Protein AF-A0A0J8RYF6-F1 (afdb_monomer_lite)

Organism: NCBI:txid396776

Sequence (302 aa):
MIDFMDYIQLTFSDATHWNRDNSYTALTDTANALLDFSIPERLRVHLSSLSTPQFATTYTLGTVGLIDGSISYLFSTLPLESTPSRSTLIPLRRLVPGYRQIHPPLAPESPNESRHAEPNERSEKALQSWRKETMLHATLHLPPPTTLNGLFLRRISPTTQLSLAVCSTQATPLSKSTPQASILTQLSHDTGKYSAEFLFSTDNALLGFKGLWNFGPDPRHAATAQRPRTASQSVSLLSAGGEMYYSPLLPSSIGVYTFLVIYASSAITHFHISIHAYPHIDTVNWLLVDDVFSPRVAEFGI

pLDDT: mean 77.08, std 15.12, range [33.16, 96.25]

Structure (mmCIF, N/CA/C/O backbone):
data_AF-A0A0J8RYF6-F1
#
_entry.id   AF-A0A0J8RYF6-F1
#
loop_
_atom_site.group_PDB
_atom_site.id
_atom_site.type_symbol
_atom_site.label_atom_id
_atom_site.label_alt_id
_atom_site.label_comp_id
_atom_site.label_asym_id
_atom_site.label_entity_id
_atom_site.label_seq_id
_atom_site.pdbx_PDB_ins_code
_atom_site.Cartn_x
_atom_site.Cartn_y
_atom_site.Cartn_z
_atom_site.occupancy
_atom_site.B_iso_or_equiv
_atom_site.auth_seq_id
_atom_site.auth_comp_id
_atom_site.auth_asym_id
_atom_site.auth_atom_id
_atom_site.pdbx_PDB_model_num
ATOM 1 N N . MET A 1 1 ? -0.431 -13.479 6.548 1.00 78.62 1 MET A N 1
ATOM 2 C CA . MET A 1 1 ? -1.684 -13.460 5.760 1.00 78.62 1 MET A CA 1
ATOM 3 C C . MET A 1 1 ? -2.258 -12.067 5.894 1.00 78.62 1 MET A C 1
ATOM 5 O O . MET A 1 1 ? -2.275 -11.580 7.018 1.00 78.62 1 MET A O 1
ATOM 9 N N . ILE A 1 2 ? -2.621 -11.418 4.790 1.00 84.69 2 ILE A N 1
ATOM 10 C CA . ILE A 1 2 ? -3.192 -10.063 4.830 1.00 84.69 2 ILE A CA 1
ATOM 11 C C . ILE A 1 2 ? -4.623 -10.106 5.369 1.00 84.69 2 ILE A C 1
ATOM 13 O O . ILE A 1 2 ? -5.313 -11.118 5.206 1.00 84.69 2 ILE A O 1
ATOM 17 N N . ASP A 1 3 ? -5.060 -9.016 5.993 1.00 84.19 3 ASP A N 1
ATOM 18 C CA . ASP A 1 3 ? -6.439 -8.888 6.451 1.00 84.19 3 ASP A CA 1
ATOM 19 C C . ASP A 1 3 ? -7.383 -8.563 5.278 1.00 84.19 3 ASP A C 1
ATOM 21 O O . ASP A 1 3 ? -6.966 -8.139 4.195 1.00 84.19 3 ASP A O 1
ATOM 25 N N . PHE A 1 4 ? -8.685 -8.752 5.490 1.00 82.75 4 PHE A N 1
ATOM 26 C CA . PHE A 1 4 ? -9.723 -8.436 4.516 1.00 82.75 4 PHE A CA 1
ATOM 27 C C . PHE A 1 4 ? -9.640 -6.980 4.059 1.00 82.75 4 PHE A C 1
ATOM 29 O O . PHE A 1 4 ? -9.779 -6.694 2.872 1.00 82.75 4 PHE A O 1
ATOM 36 N N . MET A 1 5 ? -9.392 -6.051 4.978 1.00 83.12 5 MET A N 1
ATOM 37 C CA . MET A 1 5 ? -9.375 -4.642 4.616 1.00 83.12 5 MET A CA 1
ATOM 38 C C . MET A 1 5 ? -8.148 -4.252 3.791 1.00 83.12 5 MET A C 1
ATOM 40 O O . MET A 1 5 ? -8.270 -3.474 2.844 1.00 83.12 5 MET A O 1
ATOM 44 N N . ASP A 1 6 ? -6.992 -4.840 4.094 1.00 85.62 6 ASP A N 1
ATOM 45 C CA . ASP A 1 6 ? -5.794 -4.686 3.272 1.00 85.62 6 ASP A CA 1
ATOM 46 C C . ASP A 1 6 ? -6.057 -5.250 1.875 1.00 85.62 6 ASP A C 1
ATOM 48 O O . ASP A 1 6 ? -5.807 -4.580 0.878 1.00 85.62 6 ASP A O 1
ATOM 52 N N . TYR A 1 7 ? -6.681 -6.428 1.780 1.00 87.69 7 TYR A N 1
ATOM 53 C CA . TYR A 1 7 ? -7.096 -7.011 0.504 1.00 87.69 7 TYR A CA 1
ATOM 54 C C . TYR A 1 7 ? -7.990 -6.071 -0.326 1.00 87.69 7 TYR A C 1
ATOM 56 O O . TYR A 1 7 ? -7.786 -5.939 -1.539 1.00 87.69 7 TYR A O 1
ATOM 64 N N . ILE A 1 8 ? -8.947 -5.381 0.302 1.00 86.62 8 ILE A N 1
ATOM 65 C CA . ILE A 1 8 ? -9.790 -4.397 -0.389 1.00 86.62 8 ILE A CA 1
ATOM 66 C C . ILE A 1 8 ? -8.961 -3.204 -0.886 1.00 86.62 8 ILE A C 1
ATOM 68 O O . ILE A 1 8 ? -9.156 -2.777 -2.022 1.00 86.62 8 ILE A O 1
ATOM 72 N N . GLN A 1 9 ? -8.014 -2.686 -0.098 1.00 87.88 9 GLN A N 1
ATOM 73 C CA . GLN A 1 9 ? -7.132 -1.589 -0.529 1.00 87.88 9 GLN A CA 1
ATOM 74 C C . GLN A 1 9 ? -6.230 -1.988 -1.704 1.00 87.88 9 GLN A C 1
ATOM 76 O O . GLN A 1 9 ? -6.045 -1.204 -2.643 1.00 87.88 9 GLN A O 1
ATOM 81 N N . LEU A 1 10 ? -5.696 -3.215 -1.681 1.00 87.44 10 LEU A N 1
ATOM 82 C CA . LEU A 1 10 ? -4.916 -3.754 -2.796 1.00 87.44 10 LEU A CA 1
ATOM 83 C C . LEU A 1 10 ? -5.793 -3.855 -4.041 1.00 87.44 10 LEU A C 1
ATOM 85 O O . LEU A 1 10 ? -5.394 -3.399 -5.106 1.00 87.44 10 LEU A O 1
ATOM 89 N N . THR A 1 11 ? -7.016 -4.364 -3.894 1.00 86.56 11 THR A N 1
ATOM 90 C CA . THR A 1 11 ? -7.909 -4.514 -5.042 1.00 86.56 11 THR A CA 1
ATOM 91 C C . THR A 1 11 ? -8.412 -3.171 -5.573 1.00 86.56 11 THR A C 1
ATOM 93 O O . THR A 1 11 ? -8.587 -3.019 -6.776 1.00 86.56 11 THR A O 1
ATOM 96 N N . PHE A 1 12 ? -8.588 -2.164 -4.715 1.00 88.56 12 PHE A N 1
ATOM 97 C CA . PHE A 1 12 ? -8.876 -0.795 -5.143 1.00 88.56 12 PHE A CA 1
ATOM 98 C C . PHE A 1 12 ? -7.706 -0.189 -5.932 1.00 88.56 12 PHE A C 1
ATOM 100 O O . PHE A 1 12 ? -7.911 0.421 -6.981 1.00 88.56 12 PHE A O 1
ATOM 107 N N . SER A 1 13 ? -6.470 -0.389 -5.466 1.00 85.94 13 SER A N 1
ATOM 108 C CA . SER A 1 13 ? -5.265 0.013 -6.208 1.00 85.94 13 SER A CA 1
ATOM 109 C C . SER A 1 13 ? -5.181 -0.681 -7.573 1.00 85.94 13 SER A C 1
ATOM 111 O O . SER A 1 13 ? -4.920 -0.027 -8.581 1.00 85.94 13 SER A O 1
ATOM 113 N N . ASP A 1 14 ? -5.487 -1.978 -7.631 1.00 85.25 14 ASP A N 1
ATOM 114 C CA . ASP A 1 14 ? -5.508 -2.738 -8.884 1.00 85.25 14 ASP A CA 1
ATOM 115 C C . ASP A 1 14 ? -6.620 -2.243 -9.829 1.00 85.25 14 ASP A C 1
ATOM 117 O O . ASP A 1 14 ? -6.389 -2.066 -11.025 1.00 85.25 14 ASP A O 1
ATOM 121 N N . ALA A 1 15 ? -7.816 -1.962 -9.296 1.00 84.75 15 ALA A N 1
ATOM 122 C CA . ALA A 1 15 ? -8.965 -1.463 -10.056 1.00 84.75 15 ALA A CA 1
ATOM 123 C C . ALA A 1 15 ? -8.769 -0.030 -10.577 1.00 84.75 15 ALA A C 1
ATOM 125 O O . ALA A 1 15 ? -9.316 0.328 -11.614 1.00 84.75 15 ALA A O 1
ATOM 126 N N . THR A 1 16 ? -7.979 0.788 -9.877 1.00 82.44 16 THR A N 1
ATOM 127 C CA . THR A 1 16 ? -7.576 2.130 -10.336 1.00 82.44 16 THR A CA 1
ATOM 128 C C . THR A 1 16 ? -6.399 2.097 -11.315 1.00 82.44 16 THR A C 1
ATOM 130 O O . THR A 1 16 ? -5.965 3.155 -11.776 1.00 82.44 16 THR A O 1
ATOM 133 N N . HIS A 1 17 ? -5.869 0.911 -11.640 1.00 82.69 17 HIS A N 1
ATOM 134 C CA . HIS A 1 17 ? -4.649 0.737 -12.431 1.00 82.69 17 HIS A CA 1
ATOM 135 C C . HIS A 1 17 ? -3.456 1.524 -11.864 1.00 82.69 17 HIS A C 1
ATOM 137 O O . HIS A 1 17 ? -2.625 2.048 -12.608 1.00 82.69 17 HIS A O 1
ATOM 143 N N . TRP A 1 18 ? -3.367 1.628 -10.534 1.00 85.31 18 TRP A N 1
ATOM 144 C CA . TRP A 1 18 ? -2.213 2.235 -9.886 1.00 85.31 18 TRP A CA 1
ATOM 145 C C . TRP A 1 18 ? -1.015 1.286 -9.957 1.00 85.31 18 TRP A C 1
ATOM 147 O O . TRP A 1 18 ? -1.094 0.121 -9.560 1.00 85.31 18 TRP A O 1
ATOM 157 N N . ASN A 1 19 ? 0.116 1.783 -10.450 1.00 84.12 19 ASN A N 1
ATOM 158 C CA . ASN A 1 19 ? 1.324 0.986 -10.609 1.00 84.12 19 ASN A CA 1
ATOM 159 C C . ASN A 1 19 ? 2.056 0.836 -9.266 1.00 84.12 19 ASN A C 1
ATOM 161 O O . ASN A 1 19 ? 3.019 1.530 -8.951 1.00 84.12 19 ASN A O 1
ATOM 165 N N . ARG A 1 20 ? 1.567 -0.106 -8.458 1.00 82.75 20 ARG A N 1
ATOM 166 C CA . ARG A 1 20 ? 2.072 -0.366 -7.105 1.00 82.75 20 ARG A CA 1
ATOM 167 C C . ARG A 1 20 ? 3.514 -0.879 -7.076 1.00 82.75 20 ARG A C 1
ATOM 169 O O . ARG A 1 20 ? 4.192 -0.681 -6.077 1.00 82.75 20 ARG A O 1
ATOM 176 N N . ASP A 1 21 ? 3.960 -1.526 -8.153 1.00 83.06 21 ASP A N 1
ATOM 177 C CA . ASP A 1 21 ? 5.321 -2.068 -8.271 1.00 83.06 21 ASP A CA 1
ATOM 178 C C . ASP A 1 21 ? 6.366 -0.964 -8.474 1.00 83.06 21 ASP A C 1
ATOM 180 O O . ASP A 1 21 ? 7.540 -1.160 -8.176 1.00 83.06 21 ASP A O 1
ATOM 184 N N . ASN A 1 2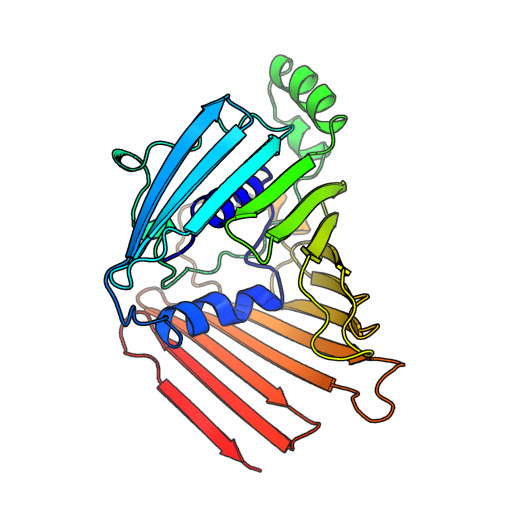2 ? 5.942 0.220 -8.928 1.00 86.81 22 ASN A N 1
ATOM 185 C CA . ASN A 1 22 ? 6.816 1.367 -9.138 1.00 86.81 22 ASN A CA 1
ATOM 186 C C . ASN A 1 22 ? 6.823 2.342 -7.952 1.00 86.81 22 ASN A C 1
ATOM 188 O O . ASN A 1 22 ? 6.681 3.558 -8.100 1.00 86.81 22 ASN A O 1
ATOM 192 N N . SER A 1 23 ? 6.980 1.799 -6.753 1.00 87.25 23 SER A N 1
ATOM 193 C CA . SER A 1 23 ? 7.191 2.565 -5.528 1.00 87.25 23 SER A CA 1
ATOM 194 C C . SER A 1 23 ? 8.510 2.140 -4.907 1.00 87.25 23 SER A C 1
ATOM 196 O O . SER A 1 23 ? 8.844 0.958 -4.908 1.00 87.25 23 SER A O 1
ATOM 198 N N . TYR A 1 24 ? 9.239 3.094 -4.325 1.00 86.25 24 TYR A N 1
ATOM 199 C CA . TYR A 1 24 ? 10.447 2.788 -3.558 1.00 86.25 24 TYR A CA 1
ATOM 200 C C . TYR A 1 24 ? 10.159 1.763 -2.448 1.00 86.25 24 TYR A C 1
ATOM 202 O O . TYR A 1 24 ? 10.950 0.856 -2.212 1.00 86.25 24 TYR A O 1
ATOM 210 N N . THR A 1 25 ? 8.991 1.875 -1.808 1.00 84.75 25 THR A N 1
ATOM 211 C CA . THR A 1 25 ? 8.583 0.994 -0.705 1.00 84.75 25 THR A CA 1
ATOM 212 C C . THR A 1 25 ? 8.328 -0.439 -1.179 1.00 84.75 25 THR A C 1
ATOM 214 O O . THR A 1 25 ? 8.619 -1.378 -0.450 1.00 84.75 25 THR A O 1
ATOM 217 N N . ALA A 1 26 ? 7.845 -0.613 -2.412 1.00 84.56 26 ALA A N 1
ATOM 218 C CA . ALA A 1 26 ? 7.457 -1.920 -2.936 1.00 84.56 26 ALA A CA 1
ATOM 219 C C . ALA A 1 26 ? 8.646 -2.797 -3.371 1.00 84.56 26 ALA A C 1
ATOM 221 O O . ALA A 1 26 ? 8.488 -3.998 -3.580 1.00 84.56 26 ALA A O 1
ATOM 222 N N . LEU A 1 27 ? 9.849 -2.230 -3.506 1.00 81.62 27 LEU A N 1
ATOM 223 C CA . LEU A 1 27 ? 11.009 -2.958 -4.034 1.00 81.62 27 LEU A CA 1
ATOM 224 C C . LEU A 1 27 ? 11.490 -4.079 -3.102 1.00 81.62 27 LEU A C 1
ATOM 226 O O . LEU A 1 27 ? 12.054 -5.076 -3.557 1.00 81.62 27 LEU A O 1
ATOM 230 N N . THR A 1 28 ? 11.247 -3.939 -1.800 1.00 82.44 28 THR A N 1
ATOM 231 C CA . THR A 1 28 ? 11.548 -4.966 -0.797 1.00 82.44 28 THR A CA 1
ATOM 232 C C . THR A 1 28 ? 10.349 -5.835 -0.447 1.00 82.44 28 THR A C 1
ATOM 234 O O . THR A 1 28 ? 10.519 -6.788 0.309 1.00 82.44 28 THR A O 1
ATOM 237 N N . ASP A 1 29 ? 9.164 -5.600 -1.020 1.00 84.38 29 ASP A N 1
ATOM 238 C CA . ASP A 1 29 ? 7.954 -6.361 -0.679 1.00 84.38 29 ASP A CA 1
ATOM 239 C C . ASP A 1 29 ? 8.148 -7.864 -0.906 1.00 84.38 29 ASP A C 1
ATOM 241 O O . ASP A 1 29 ? 7.787 -8.667 -0.050 1.00 84.38 29 ASP A O 1
ATOM 245 N N . THR A 1 30 ? 8.765 -8.262 -2.024 1.00 84.50 30 THR A N 1
ATOM 246 C CA . THR A 1 30 ? 9.040 -9.679 -2.323 1.00 84.50 30 THR A CA 1
ATOM 247 C C . THR A 1 30 ? 10.033 -10.288 -1.332 1.00 84.50 30 THR A C 1
ATOM 249 O O . THR A 1 30 ? 9.859 -11.426 -0.903 1.00 84.50 30 THR A O 1
ATOM 252 N N . ALA A 1 31 ? 11.067 -9.537 -0.950 1.00 84.06 31 ALA A N 1
ATOM 253 C CA . ALA A 1 31 ? 12.051 -9.981 0.030 1.00 84.06 31 ALA A CA 1
ATOM 254 C C . ALA A 1 31 ? 11.407 -10.190 1.404 1.00 84.06 31 ALA A C 1
ATOM 256 O O . ALA A 1 31 ? 11.526 -11.265 1.988 1.00 84.06 31 ALA A O 1
ATOM 257 N N . ASN A 1 32 ? 10.665 -9.184 1.868 1.00 86.19 32 ASN A N 1
ATOM 258 C CA . ASN A 1 32 ? 9.966 -9.198 3.146 1.00 86.19 32 ASN A CA 1
ATOM 259 C C . ASN A 1 32 ? 8.894 -10.292 3.172 1.00 86.19 32 ASN A C 1
ATOM 261 O O . ASN A 1 32 ? 8.794 -11.026 4.144 1.00 86.19 32 ASN A O 1
ATOM 265 N N . ALA A 1 33 ? 8.151 -10.493 2.081 1.00 85.75 33 ALA A N 1
ATOM 266 C CA . ALA A 1 33 ? 7.151 -11.555 1.994 1.00 85.75 33 ALA A CA 1
ATOM 267 C C . ALA A 1 33 ? 7.746 -12.972 2.096 1.00 85.75 33 ALA A C 1
ATOM 269 O O . ALA A 1 33 ? 7.072 -13.878 2.585 1.00 85.75 33 ALA A O 1
ATOM 270 N N . LEU A 1 34 ? 8.981 -13.179 1.620 1.00 86.38 34 LEU A N 1
ATOM 271 C CA . LEU A 1 34 ? 9.651 -14.484 1.644 1.00 86.38 34 LEU A CA 1
ATOM 272 C C . LEU A 1 34 ? 10.455 -14.729 2.926 1.00 86.38 34 LEU A C 1
ATOM 274 O O . LEU A 1 34 ? 10.542 -15.873 3.372 1.00 86.38 34 LEU A O 1
ATOM 278 N N . LEU A 1 35 ? 11.066 -13.684 3.484 1.00 86.81 35 LEU A N 1
ATOM 279 C CA . LEU A 1 35 ? 11.978 -13.782 4.626 1.00 86.81 35 LEU A CA 1
ATOM 280 C C . LEU A 1 35 ? 11.316 -13.422 5.956 1.00 86.81 35 LEU A C 1
ATOM 282 O O . LEU A 1 35 ? 11.586 -14.075 6.959 1.00 86.81 35 LEU A O 1
ATOM 286 N N . ASP A 1 36 ? 10.450 -12.411 5.959 1.00 85.62 36 ASP A N 1
ATOM 287 C CA . ASP A 1 36 ? 9.827 -11.842 7.154 1.00 85.62 36 ASP A CA 1
ATOM 288 C C . ASP A 1 36 ? 8.322 -12.142 7.183 1.00 85.62 36 ASP A C 1
ATOM 290 O O . ASP A 1 36 ? 7.452 -11.268 7.133 1.00 85.62 36 ASP A O 1
ATOM 294 N N . PHE A 1 37 ? 7.993 -13.435 7.214 1.00 84.25 37 PHE A N 1
ATOM 295 C CA . PHE A 1 37 ? 6.614 -13.870 7.389 1.00 84.25 37 PHE A CA 1
ATOM 296 C C . PHE A 1 37 ? 6.311 -14.082 8.873 1.00 84.25 37 PHE A C 1
ATOM 298 O O . PHE A 1 37 ? 6.969 -14.851 9.573 1.00 84.25 37 PHE A O 1
ATOM 305 N N . SER A 1 38 ? 5.249 -13.441 9.361 1.00 80.69 38 SER A N 1
ATOM 306 C CA . SER A 1 38 ? 4.805 -13.642 10.739 1.00 80.69 38 SER A CA 1
ATOM 307 C C . SER A 1 38 ? 4.303 -15.073 10.934 1.00 80.69 38 SER A C 1
ATOM 309 O O . SER A 1 38 ? 3.278 -15.470 10.368 1.00 80.69 38 SER A O 1
ATOM 311 N N . ILE A 1 39 ? 5.001 -15.843 11.767 1.00 85.25 39 ILE A N 1
ATOM 312 C CA . ILE A 1 39 ? 4.577 -17.189 12.152 1.00 85.25 39 ILE A CA 1
ATOM 313 C C . ILE A 1 39 ? 3.478 -17.049 13.213 1.00 85.25 39 ILE A C 1
ATOM 315 O O . ILE A 1 39 ? 3.709 -16.445 14.262 1.00 85.25 39 ILE A O 1
ATOM 319 N N . PRO A 1 40 ? 2.260 -17.564 12.976 1.00 82.69 40 PRO A N 1
ATOM 320 C CA . PRO A 1 40 ? 1.206 -17.493 13.974 1.00 82.69 40 PRO A CA 1
ATOM 321 C C . PRO A 1 40 ? 1.568 -18.374 15.176 1.00 82.69 40 PRO A C 1
ATOM 323 O O . PRO A 1 40 ? 1.570 -19.596 15.081 1.00 82.69 40 PRO A O 1
ATOM 326 N N . GLU A 1 41 ? 1.822 -17.759 16.330 1.00 83.69 41 GLU A N 1
ATOM 327 C CA . GLU A 1 41 ? 2.098 -18.487 17.582 1.00 83.69 41 GLU A CA 1
ATOM 328 C C . GLU A 1 41 ? 0.867 -19.218 18.140 1.00 83.69 41 GLU A C 1
ATOM 330 O O . GLU A 1 41 ? 0.976 -20.121 18.968 1.00 83.69 41 GLU A O 1
ATOM 335 N N . ARG A 1 42 ? -0.332 -18.782 17.737 1.00 85.88 42 ARG A N 1
ATOM 336 C CA . ARG A 1 42 ? -1.614 -19.245 18.277 1.00 85.88 42 ARG A CA 1
ATOM 337 C C . ARG A 1 42 ? -2.649 -19.376 17.175 1.00 85.88 42 ARG A C 1
ATOM 339 O O . ARG A 1 42 ? -2.611 -18.645 16.183 1.00 85.88 42 ARG A O 1
ATOM 346 N N . LEU A 1 43 ? -3.622 -20.255 17.406 1.00 85.31 43 LEU A N 1
ATOM 347 C CA . LEU A 1 43 ? -4.805 -20.348 16.564 1.00 85.31 43 LEU A CA 1
ATOM 348 C C . LEU A 1 43 ? -5.624 -19.057 16.700 1.00 85.31 43 LEU A C 1
ATOM 350 O O . LEU A 1 43 ? -6.047 -18.681 17.796 1.00 85.31 43 LEU A O 1
ATOM 354 N N . ARG A 1 44 ? -5.832 -18.391 15.566 1.00 85.56 44 ARG A N 1
ATOM 355 C CA . ARG A 1 44 ? -6.697 -17.221 15.417 1.00 85.56 44 ARG A CA 1
ATOM 356 C C . ARG A 1 44 ? -7.688 -17.496 14.299 1.00 85.56 44 ARG A C 1
ATOM 358 O O . ARG A 1 44 ? -7.295 -17.929 13.219 1.00 85.56 44 ARG A O 1
ATOM 365 N N . VAL A 1 45 ? -8.964 -17.252 14.566 1.00 86.06 45 VAL A N 1
ATOM 366 C CA . VAL A 1 45 ? -10.044 -17.383 13.588 1.00 86.06 45 VAL A CA 1
ATOM 367 C C . VAL A 1 45 ? -10.616 -15.996 13.338 1.00 86.06 45 VAL A C 1
ATOM 369 O O . VAL A 1 45 ? -11.124 -15.365 14.260 1.00 86.06 45 VAL A O 1
ATOM 372 N N . HIS A 1 46 ? -10.526 -15.527 12.096 1.00 86.31 46 HIS A N 1
ATOM 373 C CA . HIS A 1 46 ? -11.117 -14.265 11.662 1.00 86.31 46 HIS A CA 1
ATOM 374 C C . HIS A 1 46 ? -12.470 -14.542 11.004 1.00 86.31 46 HIS A C 1
ATOM 376 O O . HIS A 1 46 ? -12.547 -15.239 9.992 1.00 86.31 46 HIS A O 1
ATOM 382 N N . LEU A 1 47 ? -13.537 -14.005 11.584 1.00 86.50 47 LEU A N 1
ATOM 383 C CA . LEU A 1 47 ? -14.893 -14.061 11.061 1.00 86.50 47 LEU A CA 1
ATOM 384 C C . LEU A 1 47 ? -15.291 -12.660 10.600 1.00 86.50 47 LEU A C 1
ATOM 386 O O . LEU A 1 47 ? -15.649 -11.818 11.418 1.00 86.50 47 LEU A O 1
ATOM 390 N N . SER A 1 48 ? -15.232 -12.406 9.298 1.00 84.75 48 SER A N 1
ATOM 391 C CA . SER A 1 48 ? -15.688 -11.151 8.703 1.00 84.75 48 SER A CA 1
ATOM 392 C C . SER A 1 48 ? -17.017 -11.342 7.974 1.00 84.75 48 SER A C 1
ATOM 394 O O . SER A 1 48 ? -17.259 -12.354 7.316 1.00 84.75 48 SER A O 1
ATOM 396 N N . SER A 1 49 ? -17.905 -10.364 8.116 1.00 83.75 49 SER A N 1
ATOM 397 C CA . SER A 1 49 ? -19.205 -10.323 7.454 1.00 83.75 49 SER A CA 1
ATOM 398 C C . SER A 1 49 ? -19.495 -8.912 6.970 1.00 83.75 49 SER A C 1
ATOM 400 O O . SER A 1 49 ? -19.210 -7.932 7.655 1.00 83.75 49 SER A O 1
ATOM 402 N N . LEU A 1 50 ? -20.080 -8.804 5.785 1.00 81.06 50 LEU A N 1
ATOM 403 C CA . LEU A 1 50 ? -20.482 -7.539 5.195 1.00 81.06 50 LEU A CA 1
ATOM 404 C C . LEU A 1 50 ? -21.961 -7.312 5.528 1.00 81.06 50 LEU A C 1
ATOM 406 O O . LEU A 1 50 ? -22.849 -7.876 4.893 1.00 81.06 50 LEU A O 1
ATOM 410 N N . SER A 1 51 ? -22.214 -6.541 6.588 1.00 79.25 51 SER A N 1
ATOM 411 C CA . SER A 1 51 ? -23.564 -6.276 7.105 1.00 79.25 51 SER A CA 1
ATOM 412 C C . SER A 1 51 ? -24.382 -5.398 6.151 1.00 79.25 51 SER A C 1
ATOM 414 O O . SER A 1 51 ? -25.594 -5.556 6.039 1.00 79.25 51 SER A O 1
ATOM 416 N N . THR A 1 52 ? -23.720 -4.486 5.433 1.00 82.62 52 THR A N 1
ATOM 417 C CA . THR A 1 52 ? -24.287 -3.730 4.303 1.00 82.62 52 THR A CA 1
ATOM 418 C C . THR A 1 52 ? -23.207 -3.545 3.230 1.00 82.62 52 THR A C 1
ATOM 420 O O . THR A 1 52 ? -22.032 -3.669 3.568 1.00 82.62 52 THR A O 1
ATOM 423 N N . PRO A 1 53 ? -23.536 -3.174 1.973 1.00 78.19 53 PRO A N 1
ATOM 424 C CA . PRO A 1 53 ? -22.546 -2.882 0.922 1.00 78.19 53 PRO A CA 1
ATOM 425 C C . PRO A 1 53 ? -21.388 -1.961 1.341 1.00 7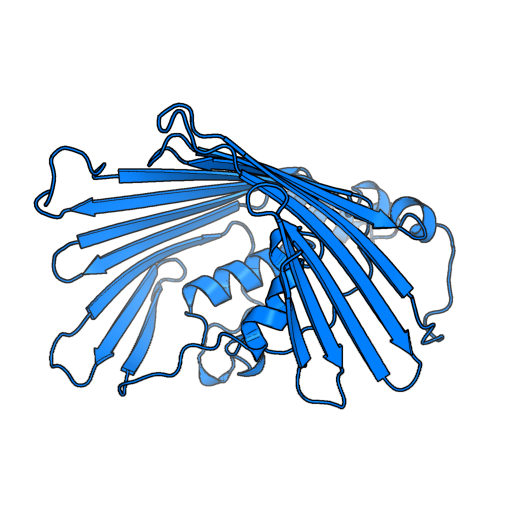8.19 53 PRO A C 1
ATOM 427 O O . PRO A 1 53 ? -20.309 -2.042 0.766 1.00 78.19 53 PRO A O 1
ATOM 430 N N . GLN A 1 54 ? -21.613 -1.102 2.341 1.00 84.06 54 GLN A N 1
ATOM 431 C CA . GLN A 1 54 ? -20.652 -0.117 2.841 1.00 84.06 54 GLN A CA 1
ATOM 432 C C . GLN A 1 54 ? -20.163 -0.403 4.270 1.00 84.06 54 GLN A C 1
ATOM 434 O O . GLN A 1 54 ? -19.275 0.287 4.756 1.00 84.06 54 GLN A O 1
ATOM 439 N N . PHE A 1 55 ? -20.723 -1.392 4.971 1.00 83.94 55 PHE A N 1
ATOM 440 C CA . PHE A 1 55 ? -20.335 -1.725 6.345 1.00 83.94 55 PHE A CA 1
ATOM 441 C C . PHE A 1 55 ? -19.954 -3.195 6.464 1.00 83.94 55 PHE A C 1
ATOM 443 O O . PHE A 1 55 ? -20.756 -4.088 6.182 1.00 83.94 55 PHE A O 1
ATOM 450 N N . ALA A 1 56 ? -18.752 -3.431 6.973 1.00 84.12 56 ALA A N 1
ATOM 451 C CA . ALA A 1 56 ? -18.240 -4.734 7.341 1.00 84.12 56 ALA A CA 1
ATOM 452 C C . ALA A 1 56 ? -18.033 -4.823 8.859 1.00 84.12 56 ALA A C 1
ATOM 454 O O . ALA A 1 56 ? -17.745 -3.842 9.537 1.00 84.12 56 ALA A O 1
ATOM 455 N N . THR A 1 57 ? -18.197 -6.019 9.398 1.00 86.62 57 THR A N 1
ATOM 456 C CA . THR A 1 57 ? -17.974 -6.356 10.804 1.00 86.62 57 THR A CA 1
ATOM 457 C C . THR A 1 57 ? -17.037 -7.548 10.850 1.00 86.62 57 THR A C 1
ATOM 459 O O . THR A 1 57 ? -17.321 -8.561 10.206 1.00 86.62 57 THR A O 1
ATOM 462 N N . THR A 1 58 ? -15.955 -7.449 11.610 1.00 87.62 58 THR A N 1
ATOM 463 C CA . THR A 1 58 ? -14.957 -8.507 11.765 1.00 87.62 58 THR A CA 1
ATOM 464 C C . THR A 1 58 ? -14.845 -8.894 13.232 1.00 87.62 58 THR A C 1
ATOM 466 O O . THR A 1 58 ? -14.771 -8.042 14.106 1.00 87.62 58 THR A O 1
ATOM 469 N N . TYR A 1 59 ? -14.816 -10.190 13.513 1.00 87.31 59 TYR A N 1
ATOM 470 C CA . TYR A 1 59 ? -14.582 -10.747 14.838 1.00 87.31 59 TYR A CA 1
ATOM 471 C C . TYR A 1 59 ? -13.366 -11.660 14.774 1.00 87.31 59 TYR A C 1
ATOM 473 O O . TYR A 1 59 ? -13.305 -12.567 13.948 1.00 87.31 59 TYR A O 1
ATOM 481 N N . THR A 1 60 ? -12.394 -11.425 15.643 1.00 85.62 60 THR A N 1
ATOM 482 C CA . THR A 1 60 ? -11.199 -12.250 15.773 1.00 85.62 60 THR A CA 1
ATOM 483 C C . THR A 1 60 ? -11.298 -13.057 17.060 1.00 85.62 60 THR A C 1
ATOM 485 O O . THR A 1 60 ? -11.302 -12.517 18.164 1.00 85.62 60 THR A O 1
ATOM 488 N N . LEU A 1 61 ? -11.386 -14.375 16.908 1.00 83.50 61 LEU A N 1
ATOM 489 C CA . LEU A 1 61 ? -11.434 -15.333 18.006 1.00 83.50 61 LEU A CA 1
ATOM 490 C C . LEU A 1 61 ? -10.042 -15.941 18.189 1.00 83.50 61 LEU A C 1
ATOM 492 O O . LEU A 1 61 ? -9.538 -16.640 17.307 1.00 83.50 61 LEU A O 1
ATOM 496 N N . GLY A 1 62 ? -9.416 -15.664 19.331 1.00 80.75 62 GLY A N 1
ATOM 497 C CA . GLY A 1 62 ? -8.148 -16.267 19.739 1.00 80.75 62 GLY A CA 1
ATOM 498 C C . GLY A 1 62 ? -8.328 -17.305 20.847 1.00 80.75 62 GLY A C 1
ATOM 499 O O . GLY A 1 62 ? -9.316 -17.304 21.577 1.00 80.75 62 GLY A O 1
ATOM 500 N N . THR A 1 63 ? -7.331 -18.170 21.032 1.00 74.88 63 THR A N 1
ATOM 501 C CA . THR A 1 63 ? -7.331 -19.197 22.094 1.00 74.88 63 THR A CA 1
ATOM 502 C C . THR A 1 63 ? -7.254 -18.641 23.522 1.00 74.88 63 THR A C 1
ATOM 504 O O . THR A 1 63 ? -7.493 -19.383 24.468 1.00 74.88 63 THR A O 1
ATOM 507 N N . VAL A 1 64 ? -6.940 -17.351 23.701 1.00 71.12 64 VAL A N 1
ATOM 508 C CA . VAL A 1 64 ? -6.710 -16.705 25.014 1.00 71.12 64 VAL A CA 1
ATOM 509 C C . VAL A 1 64 ? -7.971 -16.021 25.583 1.00 71.12 64 VAL A C 1
ATOM 511 O O . VAL A 1 64 ? -7.907 -15.284 26.556 1.00 71.12 64 VAL A O 1
ATOM 514 N N . GLY A 1 65 ? -9.159 -16.304 25.043 1.00 57.09 65 GLY A N 1
ATOM 515 C CA . GLY A 1 65 ? -10.428 -15.943 25.699 1.00 57.09 65 GLY A CA 1
ATOM 516 C C . GLY A 1 65 ? -10.812 -14.458 25.661 1.00 57.09 65 GLY A C 1
ATOM 517 O O . GLY A 1 65 ? -11.813 -14.080 26.262 1.00 57.09 65 GLY A O 1
ATOM 518 N N . LEU A 1 66 ? -10.071 -13.626 24.928 1.00 71.50 66 LEU A N 1
ATOM 519 C CA . LEU A 1 66 ? -10.502 -12.283 24.544 1.00 71.50 66 LEU A CA 1
ATOM 520 C C . LEU A 1 66 ? -11.048 -12.344 23.116 1.00 71.50 66 LEU A C 1
ATOM 522 O O . LEU A 1 66 ? -10.389 -12.856 22.208 1.00 71.50 66 LEU A O 1
ATOM 526 N N . ILE A 1 67 ? -12.290 -11.890 22.956 1.00 76.12 67 ILE A N 1
ATOM 527 C CA . ILE A 1 67 ? -12.927 -11.720 21.653 1.00 76.12 67 ILE A CA 1
ATOM 528 C C . ILE A 1 67 ? -12.634 -10.293 21.226 1.00 76.12 67 ILE A C 1
ATOM 530 O O . ILE A 1 67 ? -13.191 -9.356 21.799 1.00 76.12 67 ILE A O 1
ATOM 534 N N . ASP A 1 68 ? -11.788 -10.153 20.214 1.00 83.06 68 ASP A N 1
ATOM 535 C CA . ASP A 1 68 ? -11.552 -8.867 19.578 1.00 83.06 68 ASP A CA 1
ATOM 536 C C . ASP A 1 68 ? -12.553 -8.697 18.438 1.00 83.06 68 ASP A C 1
ATOM 538 O O . ASP A 1 68 ? -12.836 -9.623 17.676 1.00 83.06 68 ASP A O 1
ATOM 542 N N . GLY A 1 69 ? -13.131 -7.513 18.332 1.00 86.88 69 GLY A N 1
ATOM 543 C CA . GLY A 1 69 ? -14.086 -7.151 17.300 1.00 86.88 69 GLY A CA 1
ATOM 544 C C . GLY A 1 69 ? -13.662 -5.866 16.613 1.00 86.88 69 GLY A C 1
ATOM 545 O O . GLY A 1 69 ? -13.045 -4.984 17.202 1.00 86.88 69 GLY A O 1
ATOM 546 N N . SER A 1 70 ? -14.018 -5.719 15.352 1.00 88.12 70 SER A N 1
ATOM 547 C CA . SER A 1 70 ? -13.891 -4.457 14.658 1.00 88.12 70 SER A CA 1
ATOM 548 C C . SER A 1 70 ? -15.087 -4.211 13.754 1.00 88.12 70 SER A C 1
ATOM 550 O O . SER A 1 70 ? -15.700 -5.125 13.199 1.00 88.12 70 SER A O 1
ATOM 552 N N . ILE A 1 71 ? -15.467 -2.944 13.662 1.00 90.88 71 ILE A N 1
ATOM 553 C CA . ILE A 1 71 ? -16.529 -2.478 12.781 1.00 90.88 71 ILE A CA 1
ATOM 554 C C . ILE A 1 71 ? -15.868 -1.567 11.766 1.00 90.88 71 ILE A C 1
ATOM 556 O O . ILE A 1 71 ? -15.265 -0.558 12.130 1.00 90.88 71 ILE A O 1
ATOM 560 N N . SER A 1 72 ? -15.990 -1.925 10.497 1.00 90.56 72 SER A N 1
ATOM 561 C CA . SER A 1 72 ? -15.369 -1.225 9.389 1.00 90.56 72 SER A CA 1
ATOM 562 C C . SER A 1 72 ? -16.423 -0.604 8.482 1.00 90.56 72 SER A C 1
ATOM 564 O O . SER A 1 72 ? -17.364 -1.257 8.039 1.00 90.56 72 SER A O 1
ATOM 566 N N . TYR A 1 73 ? -16.245 0.665 8.160 1.00 92.44 73 TYR A N 1
ATOM 567 C CA . TYR A 1 73 ? -16.968 1.376 7.124 1.00 92.44 73 TYR A CA 1
ATOM 568 C C . TYR A 1 73 ? -16.084 1.497 5.887 1.00 92.44 73 TYR A C 1
ATOM 570 O O . TYR A 1 73 ? -14.910 1.854 5.986 1.00 92.44 73 TYR A O 1
ATOM 578 N N . LEU A 1 74 ? -16.655 1.214 4.725 1.00 90.12 74 LEU A N 1
ATOM 579 C CA . LEU A 1 74 ? -16.008 1.292 3.431 1.00 90.12 74 LEU A CA 1
ATOM 580 C C . LEU A 1 74 ? -16.904 2.064 2.467 1.00 90.12 74 LEU A C 1
ATOM 582 O O . LEU A 1 74 ? -18.041 1.692 2.190 1.00 90.12 74 LEU A O 1
ATOM 586 N N . PHE A 1 75 ? -16.341 3.104 1.880 1.00 90.69 75 PHE A N 1
ATOM 587 C CA . PHE A 1 75 ? -16.935 3.845 0.790 1.00 90.69 75 PHE A CA 1
ATOM 588 C C . PHE A 1 75 ? -15.942 3.886 -0.367 1.00 90.69 75 PHE A C 1
ATOM 590 O O . PHE A 1 75 ? -14.807 4.319 -0.203 1.00 90.69 75 PHE A O 1
ATOM 597 N N . SER A 1 76 ? -16.369 3.452 -1.548 1.00 89.25 76 SER A N 1
ATOM 598 C CA . SER A 1 76 ? -15.588 3.538 -2.779 1.00 89.25 76 SER A CA 1
ATOM 599 C C . SER A 1 76 ? -16.444 4.169 -3.864 1.00 89.25 76 SER A C 1
ATOM 601 O O . SER A 1 76 ? -17.623 3.858 -4.012 1.00 89.25 76 SER A O 1
ATOM 603 N N . THR A 1 77 ? -15.834 5.062 -4.629 1.00 87.31 77 THR A N 1
ATOM 604 C CA . THR A 1 77 ? -16.443 5.642 -5.838 1.00 87.31 77 THR A CA 1
ATOM 605 C C . THR A 1 77 ? -16.420 4.679 -7.023 1.00 87.31 77 THR A C 1
ATOM 607 O O . THR A 1 77 ? -17.272 4.785 -7.903 1.00 87.31 77 THR A O 1
ATOM 610 N N . LEU A 1 78 ? -15.472 3.736 -7.034 1.00 83.75 78 LEU A N 1
ATOM 611 C CA . LEU A 1 78 ? -15.398 2.670 -8.025 1.00 83.75 78 LEU A CA 1
ATOM 612 C C . LEU A 1 78 ? -16.208 1.454 -7.559 1.00 83.75 78 LEU A C 1
ATOM 614 O O . LEU A 1 78 ? -16.027 1.025 -6.410 1.00 83.75 78 LEU A O 1
ATOM 618 N N . PRO A 1 79 ? -17.060 0.874 -8.426 1.00 77.06 79 PRO A N 1
ATOM 619 C CA . PRO A 1 79 ? -17.771 -0.356 -8.114 1.00 77.06 79 PRO A CA 1
ATOM 620 C C . PRO A 1 79 ? -16.768 -1.513 -8.030 1.00 77.06 79 PRO A C 1
ATOM 622 O O . PRO A 1 79 ? -16.181 -1.921 -9.028 1.00 77.06 79 PRO A O 1
ATOM 625 N N . LEU A 1 80 ? -16.578 -2.067 -6.832 1.00 73.25 80 LEU A N 1
ATOM 626 C CA . LEU A 1 80 ? -15.701 -3.223 -6.592 1.00 73.25 80 LEU A CA 1
ATOM 627 C C . LEU A 1 80 ? -16.386 -4.563 -6.945 1.00 73.25 80 LEU A C 1
ATOM 629 O O . LEU A 1 80 ? -16.029 -5.600 -6.398 1.00 73.25 80 LEU A O 1
ATOM 633 N N . GLU A 1 81 ? -17.371 -4.568 -7.850 1.00 66.12 81 GLU A N 1
ATOM 634 C CA . GLU A 1 81 ? -18.209 -5.741 -8.170 1.00 66.12 81 GLU A CA 1
ATOM 635 C C . GLU A 1 81 ? -17.417 -6.923 -8.746 1.00 66.12 81 GLU A C 1
ATOM 637 O O . GLU A 1 81 ? -17.766 -8.081 -8.522 1.00 66.12 81 GLU A O 1
ATOM 642 N N . SER A 1 82 ? -16.313 -6.645 -9.441 1.00 65.50 82 SER A N 1
ATOM 643 C CA . SER A 1 82 ? -15.392 -7.662 -9.965 1.00 65.50 82 SER A CA 1
ATOM 644 C C . SER A 1 82 ? -14.500 -8.292 -8.887 1.00 65.50 82 SER A C 1
ATOM 646 O O . SER A 1 82 ? -13.769 -9.246 -9.165 1.00 65.50 82 SER A O 1
ATOM 648 N N . THR A 1 83 ? -14.548 -7.780 -7.653 1.00 73.75 83 THR A N 1
ATOM 649 C CA . THR A 1 83 ? -13.733 -8.253 -6.534 1.00 73.75 83 THR A CA 1
ATOM 650 C C . THR A 1 83 ? -14.518 -9.261 -5.703 1.00 73.75 83 THR A C 1
ATOM 652 O O . THR A 1 83 ? -15.504 -8.890 -5.063 1.00 73.75 83 THR A O 1
ATOM 655 N N . PRO A 1 84 ? -14.101 -10.538 -5.646 1.00 77.25 84 PRO A N 1
ATOM 656 C CA . PRO A 1 84 ? -14.788 -11.517 -4.820 1.00 77.25 84 PRO A CA 1
ATOM 657 C C . PRO A 1 84 ? -14.641 -11.145 -3.340 1.00 77.25 84 PRO A C 1
ATOM 659 O O . PRO A 1 84 ? -13.561 -11.234 -2.775 1.00 77.25 84 PRO A O 1
ATOM 662 N N . SER A 1 85 ? -15.734 -10.753 -2.684 1.00 75.06 85 SER A N 1
ATOM 663 C CA . SER A 1 85 ? -15.733 -10.478 -1.234 1.00 75.06 85 SER A CA 1
ATOM 664 C C . SER A 1 85 ? -15.997 -11.732 -0.389 1.00 75.06 85 SER A C 1
ATOM 666 O O . SER A 1 85 ? -15.829 -11.714 0.827 1.00 75.06 85 SER A O 1
ATOM 668 N N . ARG A 1 86 ? -16.440 -12.832 -1.016 1.00 80.19 86 ARG A N 1
ATOM 669 C CA . ARG A 1 86 ? -16.731 -14.105 -0.340 1.00 80.19 86 ARG A CA 1
ATOM 670 C C . ARG A 1 86 ? -15.455 -14.915 -0.163 1.00 80.19 86 ARG A C 1
ATOM 672 O O . ARG A 1 86 ? -14.791 -15.210 -1.151 1.00 80.19 86 ARG A O 1
ATOM 679 N N . SER A 1 87 ? -15.182 -15.364 1.060 1.00 79.00 87 SER A N 1
ATOM 680 C CA . SER A 1 87 ? -13.970 -16.122 1.412 1.00 79.00 87 SER A CA 1
ATOM 681 C C . SER A 1 87 ? -13.704 -17.337 0.514 1.00 79.00 87 SER A C 1
ATOM 683 O O . SER A 1 87 ? -12.561 -17.579 0.148 1.00 79.00 87 SER A O 1
ATOM 685 N N . THR A 1 88 ? -14.743 -18.058 0.081 1.00 81.81 88 THR A N 1
ATOM 686 C CA . THR A 1 88 ? -14.618 -19.227 -0.812 1.00 81.81 88 THR A CA 1
ATOM 687 C C . THR A 1 88 ? -14.164 -18.885 -2.233 1.00 81.81 88 THR A C 1
ATOM 689 O O . THR A 1 88 ? -13.730 -19.772 -2.960 1.00 81.81 88 THR A O 1
ATOM 692 N N . LEU A 1 89 ? -14.311 -17.626 -2.654 1.00 86.12 89 LEU A N 1
ATOM 693 C CA . LEU A 1 89 ? -13.957 -17.147 -3.992 1.00 86.12 89 LEU A CA 1
ATOM 694 C C . LEU A 1 89 ? -12.636 -16.368 -4.005 1.00 86.12 89 LEU A C 1
ATOM 696 O O . LEU A 1 89 ? -12.113 -16.088 -5.083 1.00 86.12 89 LEU A O 1
ATOM 700 N N . ILE A 1 90 ? -12.094 -16.005 -2.837 1.00 85.56 90 ILE A N 1
ATOM 701 C CA . ILE A 1 90 ? -10.841 -15.251 -2.753 1.00 85.56 90 ILE A CA 1
ATOM 702 C C . ILE A 1 90 ? -9.671 -16.221 -2.964 1.00 85.56 90 ILE A C 1
ATOM 704 O O . ILE A 1 90 ? -9.479 -17.143 -2.168 1.00 85.56 90 ILE A O 1
ATOM 708 N N . PRO A 1 91 ? -8.852 -16.037 -4.014 1.00 85.44 91 PRO A N 1
ATOM 709 C CA . PRO A 1 91 ? -7.704 -16.899 -4.242 1.00 85.44 91 PRO A CA 1
ATOM 710 C C . PRO A 1 91 ? -6.660 -16.698 -3.138 1.00 85.44 91 PRO A C 1
ATOM 712 O O . PRO A 1 91 ? -6.197 -15.582 -2.904 1.00 85.44 91 PRO A O 1
ATOM 715 N N . LEU A 1 92 ? -6.213 -17.795 -2.521 1.00 85.62 92 LEU A N 1
ATOM 716 C CA . LE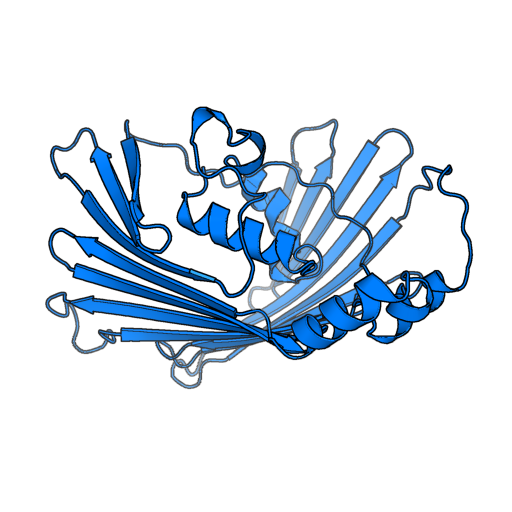U A 1 92 ? -5.218 -17.773 -1.437 1.00 85.62 92 LEU A CA 1
ATOM 717 C C . LEU A 1 92 ? -3.918 -17.054 -1.819 1.00 85.62 92 LEU A C 1
ATOM 719 O O . LEU A 1 92 ? -3.319 -16.389 -0.982 1.00 85.62 92 LEU A O 1
ATOM 723 N N . ARG A 1 93 ? -3.518 -17.117 -3.095 1.00 84.94 93 ARG A N 1
ATOM 724 C CA . ARG A 1 93 ? -2.339 -16.406 -3.622 1.00 84.94 93 ARG A CA 1
ATOM 725 C C . ARG A 1 93 ? -2.423 -14.883 -3.472 1.00 84.94 93 ARG A C 1
ATOM 727 O O . ARG A 1 93 ? -1.392 -14.233 -3.498 1.00 84.94 93 ARG A O 1
ATOM 734 N N . ARG A 1 94 ? -3.628 -14.314 -3.340 1.00 82.94 94 ARG A N 1
ATOM 735 C CA . ARG A 1 94 ? -3.811 -12.883 -3.048 1.00 82.94 94 ARG A CA 1
ATOM 736 C C . ARG A 1 94 ? -3.775 -12.579 -1.553 1.00 82.94 94 ARG A C 1
ATOM 738 O O . ARG A 1 94 ? -3.486 -11.447 -1.198 1.00 82.94 94 ARG A O 1
ATOM 745 N N . LEU A 1 95 ? -4.073 -13.560 -0.698 1.00 85.19 95 LEU A N 1
ATOM 746 C CA . LEU A 1 95 ? -4.101 -13.389 0.758 1.00 85.19 95 LEU A CA 1
ATOM 747 C C . LEU A 1 95 ? -2.753 -13.670 1.430 1.00 85.19 95 LEU A C 1
ATOM 749 O O . LEU A 1 95 ? -2.472 -13.186 2.528 1.00 85.19 95 LEU A O 1
ATOM 753 N N . VAL A 1 96 ? -1.928 -14.496 0.797 1.00 86.62 96 VAL A N 1
ATOM 754 C CA . VAL A 1 96 ? -0.596 -14.841 1.279 1.00 86.62 96 VAL A CA 1
ATOM 755 C C . VAL A 1 96 ? 0.412 -14.027 0.473 1.00 86.62 96 VAL A C 1
ATOM 757 O O . VAL A 1 96 ? 0.554 -14.287 -0.723 1.00 86.62 96 VAL A O 1
ATOM 760 N N . PRO A 1 97 ? 1.096 -13.047 1.097 1.00 81.94 97 PRO A N 1
ATOM 761 C CA . PRO A 1 97 ? 2.244 -12.403 0.480 1.00 81.94 97 PRO A CA 1
ATOM 762 C C . PRO A 1 97 ? 3.252 -13.478 0.085 1.00 81.94 97 PRO A C 1
ATOM 764 O O . PRO A 1 97 ? 3.529 -14.393 0.857 1.00 81.94 97 PRO A O 1
ATOM 767 N N . GLY A 1 98 ? 3.769 -13.390 -1.128 1.00 82.12 98 GLY A N 1
ATOM 768 C CA . GLY A 1 98 ? 4.762 -14.322 -1.633 1.00 82.12 98 GLY A CA 1
ATOM 769 C C . GLY A 1 98 ? 5.563 -13.667 -2.740 1.00 82.12 98 GLY A C 1
ATOM 770 O O . GLY A 1 98 ? 5.497 -12.450 -2.923 1.00 82.12 98 GLY A O 1
ATOM 771 N N . TYR A 1 99 ? 6.290 -14.481 -3.501 1.00 81.12 99 TYR A N 1
ATOM 772 C CA . TYR A 1 99 ? 7.033 -13.973 -4.643 1.00 81.12 99 TYR A CA 1
ATOM 773 C C . TYR A 1 99 ? 6.094 -13.292 -5.643 1.00 81.12 99 TYR A C 1
ATOM 775 O O . TYR A 1 99 ? 5.163 -13.913 -6.169 1.00 81.12 99 TYR A O 1
ATOM 783 N N . ARG A 1 100 ? 6.356 -12.010 -5.906 1.00 76.44 100 ARG A N 1
ATOM 784 C CA . ARG A 1 100 ? 5.673 -11.225 -6.927 1.00 76.44 100 ARG A CA 1
ATOM 785 C C . ARG A 1 100 ? 6.662 -10.880 -8.030 1.00 76.44 100 ARG A C 1
ATOM 787 O O . ARG A 1 100 ? 7.708 -10.289 -7.773 1.00 76.44 100 ARG A O 1
ATOM 794 N N . GLN A 1 101 ? 6.285 -11.205 -9.263 1.00 73.81 101 GLN A N 1
ATOM 795 C CA . GLN A 1 101 ? 7.015 -10.761 -10.440 1.00 73.81 101 GLN A CA 1
ATOM 796 C C . GLN A 1 101 ? 6.768 -9.266 -10.655 1.00 73.81 101 GLN A C 1
ATOM 798 O O . GLN A 1 101 ? 5.620 -8.830 -10.778 1.00 73.81 101 GLN A O 1
ATOM 803 N N . ILE A 1 102 ? 7.851 -8.495 -10.698 1.00 74.31 102 ILE A N 1
ATOM 804 C CA . ILE A 1 102 ? 7.789 -7.059 -10.954 1.00 74.31 102 ILE A CA 1
ATOM 805 C C . ILE A 1 102 ? 7.658 -6.828 -12.451 1.00 74.31 102 ILE A C 1
ATOM 807 O O . ILE A 1 102 ? 8.440 -7.334 -13.259 1.00 74.31 102 ILE A O 1
ATOM 811 N N . HIS A 1 103 ? 6.610 -6.096 -12.813 1.00 70.94 103 HIS A N 1
ATOM 812 C CA . HIS A 1 103 ? 6.305 -5.790 -14.199 1.00 70.94 103 HIS A CA 1
ATOM 813 C C . HIS A 1 103 ? 7.076 -4.543 -14.646 1.00 70.94 103 HIS A C 1
ATOM 815 O O . HIS A 1 103 ? 7.356 -3.664 -13.826 1.00 70.94 103 HIS A O 1
ATOM 821 N N . PRO A 1 104 ? 7.409 -4.431 -15.945 1.00 69.88 104 PRO A N 1
ATOM 822 C CA . PRO A 1 104 ? 7.983 -3.211 -16.489 1.00 69.88 104 PRO A CA 1
ATOM 823 C C . PRO A 1 104 ? 7.109 -1.993 -16.156 1.00 69.88 104 PRO A C 1
ATOM 825 O O . PRO A 1 104 ? 5.880 -2.109 -16.214 1.00 69.88 104 PRO A O 1
ATOM 828 N N . PRO A 1 105 ? 7.710 -0.828 -15.849 1.00 69.25 105 PRO A N 1
ATOM 829 C CA . PRO A 1 105 ? 6.948 0.357 -15.493 1.00 69.25 105 PRO A CA 1
ATOM 830 C C . PRO A 1 105 ? 5.951 0.725 -16.591 1.00 69.25 105 PRO A C 1
ATOM 832 O O . PRO A 1 105 ? 6.315 0.856 -17.761 1.00 69.25 105 PRO A O 1
ATOM 835 N N . LEU A 1 106 ? 4.688 0.888 -16.207 1.00 70.94 106 LEU A N 1
ATOM 836 C CA . LEU A 1 106 ? 3.613 1.263 -17.118 1.00 70.94 106 LEU A CA 1
ATOM 837 C C . LEU A 1 106 ? 3.582 2.784 -17.275 1.00 70.94 106 LEU A C 1
ATOM 839 O O . LEU A 1 106 ? 3.830 3.526 -16.323 1.00 70.94 106 LEU A O 1
ATOM 843 N N . ALA A 1 107 ? 3.288 3.259 -18.487 1.00 69.75 107 ALA A N 1
ATOM 844 C CA . ALA A 1 107 ? 3.006 4.673 -18.683 1.00 69.75 107 ALA A CA 1
ATOM 845 C C . ALA A 1 107 ? 1.673 5.011 -17.994 1.00 69.75 107 ALA A C 1
ATOM 847 O O . ALA A 1 107 ? 0.742 4.205 -18.064 1.00 69.75 107 ALA A O 1
ATOM 848 N N . PRO A 1 108 ? 1.557 6.181 -17.345 1.00 68.38 108 PRO A N 1
ATOM 849 C CA . PRO A 1 108 ? 0.276 6.626 -16.822 1.00 68.38 108 PRO A CA 1
ATOM 850 C C . PRO A 1 108 ? -0.712 6.763 -17.983 1.00 68.38 108 PRO A C 1
ATOM 852 O O . PRO A 1 108 ? -0.397 7.408 -18.987 1.00 68.38 108 PRO A O 1
ATOM 855 N N . GLU A 1 109 ? -1.890 6.154 -17.837 1.00 63.66 109 GLU A N 1
ATOM 856 C CA . GLU A 1 109 ? -2.933 6.159 -18.862 1.00 63.66 109 GLU A CA 1
ATOM 857 C C . GLU A 1 109 ? -3.280 7.609 -19.213 1.00 63.66 109 GLU A C 1
ATOM 859 O O . GLU A 1 109 ? -3.714 8.405 -18.369 1.00 63.66 109 GLU A O 1
ATOM 864 N N . SER A 1 110 ? -2.996 7.995 -20.457 1.00 56.59 110 SER A N 1
ATOM 865 C CA . SER A 1 110 ? -3.241 9.364 -20.889 1.00 56.59 110 SER A CA 1
ATOM 866 C C . SER A 1 110 ? -4.706 9.496 -21.313 1.00 56.59 110 SER A C 1
ATOM 868 O O . SER A 1 110 ? -5.225 8.613 -21.999 1.00 56.59 110 SER A O 1
ATOM 870 N N . PRO A 1 111 ? -5.376 10.635 -21.050 1.00 52.22 111 PRO A N 1
ATOM 871 C CA . PRO A 1 111 ? -6.732 10.874 -21.552 1.00 52.22 111 PRO A CA 1
ATOM 872 C C . PRO A 1 111 ? -6.845 10.738 -23.080 1.00 52.22 111 PRO A C 1
ATOM 874 O O . PRO A 1 111 ? -7.943 10.600 -23.609 1.00 52.22 111 PRO A O 1
ATOM 877 N N . ASN A 1 112 ? -5.719 10.788 -23.801 1.00 44.31 112 ASN A N 1
ATOM 878 C CA . ASN A 1 112 ? -5.641 10.710 -25.255 1.00 44.31 112 ASN A CA 1
ATOM 879 C C . ASN A 1 112 ? -5.607 9.280 -25.821 1.00 44.31 112 ASN A C 1
ATOM 881 O O . ASN A 1 112 ? -5.906 9.129 -27.004 1.00 44.31 112 ASN A O 1
ATOM 885 N N . GLU A 1 113 ? -5.295 8.245 -25.032 1.00 48.22 113 GLU A N 1
ATOM 886 C CA . GLU A 1 113 ? -5.343 6.841 -25.497 1.00 48.22 113 GLU A CA 1
ATOM 887 C C . GLU A 1 113 ? -6.784 6.357 -25.734 1.00 48.22 113 GLU A C 1
ATOM 889 O O . GLU A 1 113 ? -7.030 5.447 -26.524 1.00 48.22 113 GLU A O 1
ATOM 894 N N . SER A 1 114 ? -7.763 7.078 -25.183 1.00 45.62 114 SER A N 1
ATOM 895 C CA . SER A 1 114 ? -9.192 6.906 -25.462 1.00 45.62 114 SER A CA 1
ATOM 896 C C . SER A 1 114 ? -9.618 7.253 -26.903 1.00 45.62 114 SER A C 1
ATOM 898 O O . SER A 1 114 ? -10.783 7.075 -27.254 1.00 45.62 114 SER A O 1
ATOM 900 N N . ARG A 1 115 ? -8.705 7.716 -27.776 1.00 45.91 115 ARG A N 1
ATOM 901 C CA . ARG A 1 115 ? -9.001 7.981 -29.203 1.00 45.91 115 ARG A CA 1
ATOM 902 C C . ARG A 1 115 ? -9.324 6.726 -30.016 1.00 45.91 115 ARG A C 1
ATOM 904 O O . ARG A 1 115 ? -9.921 6.860 -31.079 1.00 45.91 115 ARG A O 1
ATOM 911 N N . HIS A 1 116 ? -8.946 5.544 -29.531 1.00 47.75 116 HIS A N 1
ATOM 912 C CA . HIS A 1 116 ? -9.266 4.259 -30.162 1.00 47.75 116 HIS A CA 1
ATOM 913 C C . HIS A 1 116 ? -10.475 3.548 -29.533 1.00 47.75 116 HIS A C 1
ATOM 915 O O . HIS A 1 116 ? -10.808 2.446 -29.957 1.00 47.75 116 HIS A O 1
ATOM 921 N N . ALA A 1 117 ? -11.129 4.155 -28.535 1.00 49.22 117 ALA A N 1
ATOM 922 C CA . ALA A 1 117 ? -12.339 3.605 -27.933 1.00 49.22 117 ALA A CA 1
ATOM 923 C C . ALA A 1 117 ? -13.579 3.970 -28.768 1.00 49.22 117 ALA A C 1
ATOM 925 O O . ALA A 1 117 ? -13.698 5.096 -29.260 1.00 49.22 117 ALA A O 1
ATOM 926 N N . GLU A 1 118 ? -14.502 3.016 -28.908 1.00 53.62 118 GLU A N 1
ATOM 927 C CA . GLU A 1 118 ? -15.780 3.186 -29.608 1.00 53.62 118 GLU A CA 1
ATOM 928 C C . GLU A 1 118 ? -16.562 4.414 -29.080 1.00 53.62 118 GLU A C 1
ATOM 930 O O . GLU A 1 118 ? -16.488 4.734 -27.886 1.00 53.62 118 GLU A O 1
ATOM 935 N N . PRO A 1 119 ? -17.352 5.113 -29.921 1.00 57.75 119 PRO A N 1
ATOM 936 C CA . PRO A 1 119 ? -17.989 6.386 -29.564 1.00 57.75 119 PRO A CA 1
ATOM 937 C C . PRO A 1 119 ? -18.863 6.345 -28.298 1.00 57.75 119 PRO A C 1
ATOM 939 O O . PRO A 1 119 ? -18.924 7.340 -27.574 1.00 57.75 119 PRO A O 1
ATOM 942 N N . ASN A 1 120 ? -19.501 5.205 -28.004 1.00 55.72 120 ASN A N 1
ATOM 943 C CA . ASN A 1 120 ? -20.336 5.023 -26.809 1.00 55.72 120 ASN A CA 1
ATOM 944 C C . ASN A 1 120 ? -19.514 4.913 -25.513 1.00 55.72 120 ASN A C 1
ATOM 946 O O . ASN A 1 120 ? -19.913 5.470 -24.493 1.00 55.72 120 ASN A O 1
ATOM 950 N N . GLU A 1 121 ? -18.335 4.284 -25.552 1.00 56.72 121 GLU A N 1
ATOM 951 C CA . GLU A 1 121 ? -17.453 4.179 -24.379 1.00 56.72 121 GLU A CA 1
ATOM 952 C C . GLU A 1 121 ? -16.795 5.517 -24.027 1.00 56.72 121 GLU A C 1
ATOM 954 O O . GLU A 1 121 ? -16.427 5.763 -22.879 1.00 56.72 121 GLU A O 1
ATOM 959 N N . ARG A 1 122 ? -16.649 6.409 -25.013 1.00 53.94 122 ARG A N 1
ATOM 960 C CA . ARG A 1 122 ? -16.016 7.719 -24.842 1.00 53.94 122 ARG A CA 1
ATOM 961 C C . ARG A 1 122 ? -16.818 8.648 -23.930 1.00 53.94 122 ARG A C 1
ATOM 963 O O . ARG A 1 122 ? -16.217 9.356 -23.126 1.00 53.94 122 ARG A O 1
ATOM 970 N N . SER A 1 123 ? -18.149 8.640 -24.030 1.00 54.41 123 SER A N 1
ATOM 971 C CA . SER A 1 123 ? -19.019 9.466 -23.177 1.00 54.41 123 SER A CA 1
ATOM 972 C C . SER A 1 123 ? -19.024 8.987 -21.725 1.00 54.41 123 SER A C 1
ATOM 974 O O . SER A 1 123 ? -18.947 9.807 -20.811 1.00 54.41 123 SER A O 1
ATOM 976 N N . GLU A 1 124 ? -19.040 7.672 -21.495 1.00 57.03 124 GLU A N 1
ATOM 977 C CA . GLU A 1 124 ? -18.996 7.105 -20.143 1.00 57.03 124 GLU A CA 1
ATOM 978 C C . GLU A 1 124 ? -17.618 7.285 -19.492 1.00 57.03 124 GLU A C 1
ATOM 980 O O . GLU A 1 124 ? -17.536 7.745 -18.352 1.00 57.03 124 GLU A O 1
ATOM 985 N N . LYS A 1 125 ? -16.525 7.040 -20.231 1.00 55.75 125 LYS A N 1
ATOM 986 C CA . LYS A 1 125 ? -15.149 7.256 -19.748 1.00 55.75 125 LYS A CA 1
ATOM 987 C C . LYS A 1 125 ? -14.840 8.737 -19.500 1.00 55.75 125 LYS A C 1
ATOM 989 O O . LYS A 1 125 ? -14.128 9.056 -18.552 1.00 55.75 125 LYS A O 1
ATOM 994 N N . ALA A 1 126 ? -15.406 9.661 -20.282 1.00 52.94 126 ALA A N 1
ATOM 995 C CA . ALA A 1 126 ? -15.266 11.100 -20.039 1.00 52.94 126 ALA A CA 1
ATOM 996 C C . ALA A 1 126 ? -15.988 11.555 -18.755 1.00 52.94 126 ALA A C 1
ATOM 998 O O . ALA A 1 126 ? -15.443 12.359 -18.000 1.00 52.94 126 ALA A O 1
ATOM 999 N N . LEU A 1 127 ? -17.178 11.010 -18.472 1.00 54.53 127 LEU A N 1
ATOM 1000 C CA . LEU A 1 127 ? -17.906 11.268 -17.222 1.00 54.53 127 LEU A CA 1
ATOM 1001 C C . LEU A 1 127 ? -17.216 10.626 -16.006 1.00 54.53 127 LEU A C 1
ATOM 1003 O O . LEU A 1 127 ? -17.179 11.226 -14.930 1.00 54.53 127 LEU A O 1
ATOM 1007 N N . GLN A 1 128 ? -16.632 9.437 -16.173 1.00 56.38 128 GLN A N 1
ATOM 1008 C CA . GLN A 1 128 ? -15.821 8.774 -15.147 1.00 56.38 128 GLN A CA 1
ATOM 1009 C C . GLN A 1 128 ? -14.503 9.517 -14.890 1.00 56.38 128 GLN A C 1
ATOM 1011 O O . GLN A 1 128 ? -14.144 9.710 -13.737 1.00 56.38 128 GLN A O 1
ATOM 1016 N N . SER A 1 129 ? -13.849 10.056 -15.925 1.00 56.78 129 SER A N 1
ATOM 1017 C CA . SER A 1 129 ? -12.629 10.870 -15.802 1.00 56.78 129 SER A CA 1
ATOM 1018 C C . SER A 1 129 ? -12.814 12.116 -14.920 1.00 56.78 129 SER A C 1
ATOM 1020 O O . SER A 1 129 ? -11.859 12.576 -14.293 1.00 56.78 129 SER A O 1
ATOM 1022 N N . TRP A 1 130 ? -14.033 12.662 -14.836 1.00 56.78 130 TRP A N 1
ATOM 1023 C CA . TRP A 1 130 ? -14.346 13.787 -13.945 1.00 56.78 130 TRP A CA 1
ATOM 1024 C C . TRP A 1 130 ? -14.569 13.337 -12.492 1.00 56.78 130 TRP A C 1
ATOM 1026 O O . TRP A 1 130 ? -14.335 14.108 -11.555 1.00 56.78 130 TRP A O 1
ATOM 1036 N N . ARG A 1 131 ? -14.995 12.085 -12.278 1.00 69.50 131 ARG A N 1
ATOM 1037 C CA . ARG A 1 131 ? -15.140 11.473 -10.953 1.00 69.50 131 ARG A CA 1
ATOM 1038 C C . ARG A 1 131 ? -13.807 10.884 -10.503 1.00 69.50 131 ARG A C 1
ATOM 1040 O O . ARG A 1 131 ? -13.506 9.725 -10.741 1.00 69.50 131 ARG A O 1
ATOM 1047 N N . LYS A 1 132 ? -13.039 11.698 -9.781 1.00 83.56 132 LYS A N 1
ATOM 1048 C CA . LYS A 1 132 ? -11.783 11.269 -9.151 1.00 83.56 132 LYS A CA 1
ATOM 1049 C C . LYS A 1 132 ? -11.997 10.054 -8.251 1.00 83.56 132 LYS A C 1
ATOM 1051 O O . LYS A 1 132 ? -12.786 10.116 -7.301 1.00 83.56 132 LYS A O 1
ATOM 1056 N N . GLU A 1 133 ? -11.246 8.996 -8.512 1.00 89.00 133 GLU A N 1
ATOM 1057 C CA . GLU A 1 133 ? -11.328 7.742 -7.784 1.00 89.00 133 GLU A CA 1
ATOM 1058 C C . GLU A 1 133 ? -10.899 7.973 -6.337 1.00 89.00 133 GLU A C 1
ATOM 1060 O O . GLU A 1 133 ? -9.810 8.462 -6.029 1.00 89.00 133 GLU A O 1
ATOM 1065 N N . THR A 1 134 ? -11.821 7.678 -5.437 1.00 91.75 134 THR A N 1
ATOM 1066 C CA . THR A 1 134 ? -11.704 7.903 -4.003 1.00 91.75 134 THR A CA 1
ATOM 1067 C C . THR A 1 134 ? -12.211 6.672 -3.266 1.00 91.75 134 THR A C 1
ATOM 1069 O O . THR A 1 134 ? -13.272 6.136 -3.613 1.00 91.75 134 THR A O 1
ATOM 1072 N N . MET A 1 135 ? -11.464 6.266 -2.245 1.00 92.50 135 MET A N 1
ATOM 1073 C CA . MET A 1 135 ? -11.812 5.234 -1.280 1.00 92.50 135 MET A CA 1
ATOM 1074 C C . MET A 1 135 ? -11.644 5.817 0.122 1.00 92.50 135 MET A C 1
ATOM 1076 O O . MET A 1 135 ? -10.595 6.352 0.468 1.00 92.50 135 MET A O 1
ATOM 1080 N N . LEU A 1 136 ? -12.689 5.718 0.932 1.00 93.44 136 LEU A N 1
ATOM 1081 C CA . LEU A 1 136 ? -12.665 6.026 2.350 1.00 93.44 136 LEU A CA 1
ATOM 1082 C C . LEU A 1 136 ? -12.921 4.731 3.106 1.00 93.44 136 LEU A C 1
ATOM 1084 O O . LEU A 1 136 ? -13.890 4.023 2.849 1.00 93.44 136 LEU A O 1
ATOM 1088 N N . HIS A 1 137 ? -12.057 4.448 4.055 1.00 92.31 137 HIS A N 1
ATOM 1089 C CA . HIS A 1 137 ? -12.139 3.299 4.920 1.00 92.31 137 HIS A CA 1
ATOM 1090 C C . HIS A 1 137 ? -11.980 3.776 6.366 1.00 92.31 137 HIS A C 1
ATOM 1092 O O . HIS A 1 137 ? -11.117 4.595 6.657 1.00 92.31 137 HIS A O 1
ATOM 1098 N N . ALA A 1 138 ? -12.813 3.295 7.281 1.00 93.69 138 ALA A N 1
ATOM 1099 C CA . ALA A 1 138 ? -12.651 3.545 8.705 1.00 93.69 138 ALA A CA 1
ATOM 1100 C C . ALA A 1 138 ? -12.940 2.268 9.487 1.00 93.69 138 ALA A C 1
ATOM 1102 O O . ALA A 1 138 ? -14.001 1.692 9.311 1.00 93.69 138 ALA A O 1
ATOM 1103 N N . THR A 1 139 ? -12.038 1.837 10.360 1.00 92.19 139 THR A N 1
ATOM 1104 C CA . THR A 1 139 ? -12.219 0.688 11.246 1.00 92.19 139 THR A CA 1
ATOM 1105 C C . THR A 1 139 ? -12.131 1.121 12.697 1.00 92.19 139 THR A C 1
ATOM 1107 O O . THR A 1 139 ? -11.141 1.712 13.121 1.00 92.19 139 THR A O 1
ATOM 1110 N N . LEU A 1 140 ? -13.161 0.781 13.462 1.00 92.12 140 LEU A N 1
ATOM 1111 C CA . LEU A 1 140 ? -13.210 0.922 14.907 1.00 92.12 140 LEU A CA 1
ATOM 1112 C C . LEU A 1 140 ? -12.973 -0.445 15.553 1.00 92.12 140 LEU A C 1
ATOM 1114 O O . LEU A 1 140 ? -13.782 -1.350 15.359 1.00 92.12 140 LEU A O 1
ATOM 1118 N N . HIS A 1 141 ? -11.900 -0.588 16.326 1.00 89.94 141 HIS A N 1
ATOM 1119 C CA . HIS A 1 141 ? -11.596 -1.796 17.094 1.00 89.94 141 HIS A CA 1
ATOM 1120 C C . HIS A 1 141 ? -12.184 -1.703 18.506 1.00 89.94 141 HIS A C 1
ATOM 1122 O O . HIS A 1 141 ? -12.118 -0.660 19.161 1.00 89.94 141 HIS A O 1
ATOM 1128 N N . LEU A 1 142 ? -12.758 -2.814 18.957 1.00 85.81 142 LEU A N 1
ATOM 1129 C CA . LEU A 1 142 ? -13.402 -3.054 20.249 1.00 85.81 142 LEU A CA 1
ATOM 1130 C C . LEU A 1 142 ? -12.892 -4.425 20.758 1.00 85.81 142 LEU A C 1
ATOM 1132 O O . LEU A 1 142 ? -12.637 -5.277 19.911 1.00 85.81 142 LEU A O 1
ATOM 1136 N N . PRO A 1 143 ? -12.773 -4.733 22.067 1.00 81.75 143 PRO A N 1
ATOM 1137 C CA . PRO A 1 143 ? -13.107 -3.972 23.280 1.00 81.75 143 PRO A CA 1
ATOM 1138 C C . PRO A 1 143 ? -12.047 -2.906 23.644 1.00 81.75 143 PRO A C 1
ATOM 1140 O O . PRO A 1 143 ? -11.086 -2.728 22.903 1.00 81.75 143 PRO A O 1
ATOM 1143 N N . PRO A 1 144 ? -12.199 -2.162 24.759 1.00 76.12 144 PRO A N 1
ATOM 1144 C CA . PRO A 1 144 ? -11.234 -1.143 25.173 1.00 76.12 144 PRO A CA 1
ATOM 1145 C C . PRO A 1 144 ? -9.798 -1.682 25.347 1.00 76.12 144 PRO A C 1
ATOM 1147 O O . PRO A 1 144 ? -9.635 -2.760 25.923 1.00 76.12 144 PRO A O 1
ATOM 1150 N N . PRO A 1 145 ? -8.759 -0.919 24.950 1.00 80.06 145 PRO A N 1
ATOM 1151 C CA . PRO A 1 145 ? -8.818 0.456 24.447 1.00 80.06 145 PRO A CA 1
ATOM 1152 C C . PRO A 1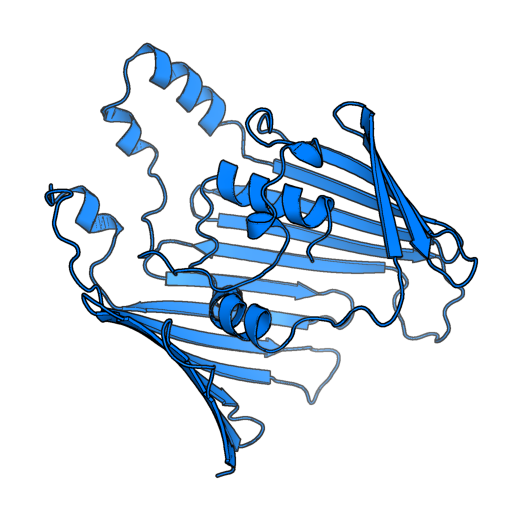 145 ? -9.374 0.534 23.022 1.00 80.06 145 PRO A C 1
ATOM 1154 O O . PRO A 1 145 ? -8.924 -0.168 22.122 1.00 80.06 145 PRO A O 1
ATOM 1157 N N . THR A 1 146 ? -10.359 1.410 22.818 1.00 85.69 146 THR A N 1
ATOM 1158 C CA . THR A 1 146 ? -11.006 1.560 21.516 1.00 85.69 146 THR A CA 1
ATOM 1159 C C . THR A 1 146 ? -10.085 2.341 20.588 1.00 85.69 146 THR A C 1
ATOM 1161 O O . THR A 1 146 ? -9.599 3.423 20.932 1.00 85.69 146 THR A O 1
ATOM 1164 N N . THR A 1 147 ? -9.805 1.781 19.413 1.00 90.31 147 THR A N 1
ATOM 1165 C CA . THR A 1 147 ? -8.927 2.411 18.420 1.00 90.31 147 THR A CA 1
ATOM 1166 C C . THR A 1 147 ? -9.681 2.633 17.121 1.00 90.31 147 THR A C 1
ATOM 1168 O O . THR A 1 147 ? -10.321 1.731 16.581 1.00 90.31 147 THR A O 1
ATOM 1171 N N . LEU A 1 148 ? -9.639 3.865 16.629 1.00 92.25 148 LEU A N 1
ATOM 1172 C CA . LEU A 1 148 ? -10.227 4.276 15.369 1.00 92.25 148 LEU A CA 1
ATOM 1173 C C . LEU A 1 148 ? -9.112 4.485 14.349 1.00 92.25 148 LEU A C 1
ATOM 1175 O O . LEU A 1 148 ? -8.318 5.413 14.474 1.00 92.25 148 LEU A O 1
ATOM 1179 N N . ASN A 1 149 ? -9.113 3.659 13.310 1.00 93.31 149 ASN A N 1
ATOM 1180 C CA . ASN A 1 149 ? -8.233 3.786 12.160 1.00 93.31 149 ASN A CA 1
ATOM 1181 C C . ASN A 1 149 ? -9.047 4.284 10.969 1.00 93.31 149 ASN A C 1
ATOM 1183 O O . ASN A 1 149 ? -9.969 3.610 10.530 1.00 93.31 149 ASN A O 1
ATOM 1187 N N . GLY A 1 150 ? -8.721 5.451 10.436 1.00 94.44 150 GLY A N 1
ATOM 1188 C CA . GLY A 1 150 ? -9.241 5.974 9.181 1.00 94.44 150 GLY A CA 1
ATOM 1189 C C . GLY A 1 150 ? -8.183 5.893 8.089 1.00 94.44 150 GLY A C 1
ATOM 1190 O O . GLY A 1 150 ? -7.010 6.143 8.337 1.00 94.44 150 GLY A O 1
ATOM 1191 N N . LEU A 1 151 ? -8.594 5.583 6.870 1.00 94.94 151 LEU A N 1
ATOM 1192 C CA . LEU A 1 151 ? -7.786 5.659 5.667 1.00 94.94 151 LEU A CA 1
ATOM 1193 C C . LEU A 1 151 ? -8.604 6.337 4.572 1.00 94.94 151 LEU A C 1
ATOM 1195 O O . LEU A 1 151 ? -9.693 5.894 4.217 1.00 94.94 151 LEU A O 1
ATOM 1199 N N . PHE A 1 152 ? -8.058 7.397 4.005 1.00 95.31 152 PHE A N 1
ATOM 1200 C CA . PHE A 1 152 ? -8.623 8.095 2.869 1.00 95.31 152 PHE A CA 1
ATOM 1201 C C . PHE A 1 152 ? -7.625 8.055 1.717 1.00 95.31 152 PHE A C 1
ATOM 1203 O O . PHE A 1 152 ? -6.560 8.664 1.781 1.00 95.31 152 PHE A O 1
ATOM 1210 N N . LEU A 1 153 ? -7.980 7.333 0.661 1.00 94.06 153 LEU A N 1
ATOM 1211 C CA . LEU A 1 153 ? -7.221 7.230 -0.577 1.00 94.06 153 LEU A CA 1
ATOM 1212 C C . LEU A 1 153 ? -7.939 8.017 -1.663 1.00 94.06 153 LEU A C 1
ATOM 1214 O O . LEU A 1 153 ? -9.138 7.841 -1.889 1.00 94.06 153 LEU A O 1
ATOM 1218 N N . ARG A 1 154 ? -7.209 8.866 -2.379 1.00 92.69 154 ARG A N 1
ATOM 1219 C CA . ARG A 1 154 ? -7.760 9.641 -3.486 1.00 92.69 154 ARG A CA 1
ATOM 1220 C C . ARG A 1 154 ? -6.751 9.829 -4.598 1.00 92.69 154 ARG A C 1
ATOM 1222 O O . ARG A 1 154 ? -5.655 10.341 -4.380 1.00 92.69 154 ARG A O 1
ATOM 1229 N N . ARG A 1 155 ? -7.166 9.532 -5.823 1.00 89.62 155 ARG A N 1
ATOM 1230 C CA . ARG A 1 155 ? -6.417 9.884 -7.024 1.00 89.62 155 ARG A CA 1
ATOM 1231 C C . ARG A 1 155 ? -6.674 11.353 -7.363 1.00 89.62 155 ARG A C 1
ATOM 1233 O O . ARG A 1 155 ? -7.788 11.755 -7.693 1.00 89.62 155 ARG A O 1
ATOM 1240 N N . ILE A 1 156 ? -5.659 12.204 -7.207 1.00 88.94 156 ILE A N 1
ATOM 1241 C CA . ILE A 1 156 ? -5.774 13.644 -7.503 1.00 88.94 156 ILE A CA 1
ATOM 1242 C C . ILE A 1 156 ? -5.626 13.889 -9.010 1.00 88.94 156 ILE A C 1
ATOM 1244 O O . ILE A 1 156 ? -6.308 14.766 -9.553 1.00 88.94 156 ILE A O 1
ATOM 1248 N N . SER A 1 157 ? -4.743 13.110 -9.641 1.00 86.12 157 SER A N 1
ATOM 1249 C CA . SER A 1 157 ? -4.336 13.131 -11.050 1.00 86.12 157 SER A CA 1
ATOM 1250 C C . SER A 1 157 ? -4.077 11.687 -11.513 1.00 86.12 157 SER A C 1
ATOM 1252 O O . SER A 1 157 ? -3.737 10.862 -10.663 1.00 86.12 157 SER A O 1
ATOM 1254 N N . PRO A 1 158 ? -4.131 11.364 -12.822 1.00 83.12 158 PRO A N 1
ATOM 1255 C CA . PRO A 1 158 ? -3.696 10.062 -13.341 1.00 83.12 158 PRO A CA 1
ATOM 1256 C C . PRO A 1 158 ? -2.318 9.613 -12.825 1.00 83.12 158 PRO A C 1
ATOM 1258 O O . PRO A 1 158 ? -2.101 8.426 -12.608 1.00 83.12 158 PRO A O 1
ATOM 1261 N N . THR A 1 159 ? -1.426 10.566 -12.552 1.00 88.62 159 THR A N 1
ATOM 1262 C CA . THR A 1 159 ? -0.059 10.340 -12.059 1.00 88.62 159 THR A CA 1
ATOM 1263 C C . THR A 1 159 ? 0.108 10.531 -10.553 1.00 88.62 159 THR A C 1
ATOM 1265 O O . THR A 1 159 ? 1.205 10.345 -10.051 1.00 88.62 159 THR A O 1
ATOM 1268 N N . THR A 1 160 ? -0.905 11.002 -9.818 1.00 91.44 160 THR A N 1
ATOM 1269 C CA . THR A 1 160 ? -0.729 11.411 -8.412 1.00 91.44 160 THR A CA 1
ATOM 1270 C C . THR A 1 160 ? -1.830 10.852 -7.523 1.00 91.44 160 THR A C 1
ATOM 1272 O O . THR A 1 160 ? -3.012 11.158 -7.717 1.00 91.44 160 THR A O 1
ATOM 1275 N N . GLN A 1 161 ? -1.426 10.111 -6.495 1.00 93.25 161 GLN A N 1
ATOM 1276 C CA . GLN A 1 161 ? -2.290 9.531 -5.476 1.00 93.25 161 GLN A CA 1
ATOM 1277 C C . GLN A 1 161 ? -1.978 10.138 -4.105 1.00 93.25 161 GLN A C 1
ATOM 1279 O O . GLN A 1 161 ? -0.822 10.277 -3.713 1.00 93.25 161 GLN A O 1
ATOM 1284 N N . LEU A 1 162 ? -3.029 10.507 -3.378 1.00 95.06 162 LEU A N 1
ATOM 1285 C CA . LEU A 1 162 ? -2.972 10.950 -1.992 1.00 95.06 162 LEU A CA 1
ATOM 1286 C C . LEU A 1 162 ? -3.527 9.845 -1.096 1.00 95.06 162 LEU A C 1
ATOM 1288 O O . LEU A 1 162 ? -4.623 9.341 -1.343 1.00 95.06 162 LEU A O 1
ATOM 1292 N N . SER A 1 163 ? -2.792 9.523 -0.042 1.00 95.12 163 SER A N 1
ATOM 1293 C CA . SER A 1 163 ? -3.204 8.641 1.040 1.00 95.12 163 SER A CA 1
ATOM 1294 C C . SER A 1 163 ? -3.121 9.397 2.359 1.00 95.12 163 SER A C 1
ATOM 1296 O O . SER A 1 163 ? -2.120 10.045 2.658 1.00 95.12 163 SER A O 1
ATOM 1298 N N . LEU A 1 164 ? -4.192 9.349 3.136 1.00 96.25 164 LEU A N 1
ATOM 1299 C CA . LEU A 1 164 ? -4.278 9.953 4.454 1.00 96.25 164 LEU A CA 1
ATOM 1300 C C . LEU A 1 164 ? -4.744 8.881 5.431 1.00 96.25 164 LEU A C 1
ATOM 1302 O O . LEU A 1 164 ? -5.902 8.470 5.392 1.00 96.25 164 LEU A O 1
ATOM 1306 N N . ALA A 1 165 ? -3.850 8.432 6.299 1.00 95.38 165 ALA A N 1
ATOM 1307 C CA . ALA A 1 165 ? -4.168 7.530 7.389 1.00 95.38 165 ALA A CA 1
ATOM 1308 C C . ALA A 1 165 ? -4.290 8.324 8.692 1.00 95.38 165 ALA A C 1
ATOM 1310 O O . ALA A 1 165 ? -3.483 9.203 8.986 1.00 95.38 165 ALA A O 1
ATOM 1311 N N . VAL A 1 166 ? -5.314 8.023 9.473 1.00 94.56 166 VAL A N 1
ATOM 1312 C CA . VAL A 1 166 ? -5.584 8.628 10.774 1.00 94.56 166 VAL A CA 1
ATOM 1313 C C . VAL A 1 166 ? -5.718 7.493 11.769 1.00 94.56 166 VAL A C 1
ATOM 1315 O O . VAL A 1 166 ? -6.469 6.557 11.530 1.00 94.56 166 VAL A O 1
ATOM 1318 N N . CYS A 1 167 ? -5.016 7.569 12.885 1.00 92.38 167 CYS A N 1
ATOM 1319 C CA . CYS A 1 167 ? -5.171 6.639 13.990 1.00 92.38 167 CYS A CA 1
ATOM 1320 C C . CYS A 1 167 ? -5.527 7.446 15.232 1.00 92.38 167 CYS A C 1
ATOM 1322 O O . CYS A 1 167 ? -4.878 8.443 15.532 1.00 92.38 167 CYS A O 1
ATOM 1324 N N . SER A 1 168 ? -6.569 7.050 15.949 1.00 91.00 168 SER A N 1
ATOM 1325 C CA . SER A 1 168 ? -6.935 7.636 17.232 1.00 91.00 168 SER A CA 1
ATOM 1326 C C . SER A 1 168 ? -7.188 6.526 18.229 1.00 91.00 168 SER A C 1
ATOM 1328 O O . SER A 1 168 ? -7.915 5.578 17.947 1.00 91.00 168 SER A O 1
ATOM 1330 N N . THR A 1 169 ? -6.578 6.632 19.402 1.00 87.44 169 THR A N 1
ATOM 1331 C CA . THR A 1 169 ? -6.696 5.623 20.450 1.00 87.44 169 THR A CA 1
ATOM 1332 C C . THR A 1 169 ? -7.281 6.260 21.698 1.00 87.44 169 THR A C 1
ATOM 1334 O O . THR A 1 169 ? -6.768 7.248 22.224 1.00 87.44 169 THR A O 1
ATOM 1337 N N . GLN A 1 170 ? -8.382 5.696 22.183 1.00 78.62 170 GLN A N 1
ATOM 1338 C CA . GLN A 1 170 ? -8.986 6.083 23.447 1.00 78.62 170 GLN A CA 1
ATOM 1339 C C . GLN A 1 170 ? -8.456 5.141 24.534 1.00 78.62 170 GLN A C 1
ATOM 1341 O O . GLN A 1 170 ? -9.121 4.204 24.972 1.00 78.62 170 GLN A O 1
ATOM 1346 N N . ALA A 1 171 ? -7.211 5.378 24.942 1.00 68.75 171 ALA A N 1
ATOM 1347 C CA . ALA A 1 171 ? -6.583 4.725 26.085 1.00 68.75 171 ALA A CA 1
ATOM 1348 C C . ALA A 1 171 ? -6.221 5.773 27.144 1.00 68.75 171 ALA A C 1
ATOM 1350 O O . ALA A 1 171 ? -5.964 6.935 26.820 1.00 68.75 171 ALA A O 1
ATOM 1351 N N . THR A 1 172 ? -6.168 5.374 28.419 1.00 61.69 172 THR A N 1
ATOM 1352 C CA . THR A 1 172 ? -5.531 6.204 29.450 1.00 61.69 172 THR A CA 1
ATOM 1353 C C . THR A 1 172 ? -4.075 6.425 29.034 1.00 61.69 172 THR A C 1
ATOM 1355 O O . THR A 1 172 ? -3.351 5.434 28.906 1.00 61.69 172 THR A O 1
ATOM 1358 N N . PRO A 1 173 ? -3.638 7.671 28.775 1.00 58.69 173 PRO A N 1
ATOM 1359 C CA . PRO A 1 173 ? -2.304 7.920 28.249 1.00 58.69 173 PRO A CA 1
ATOM 1360 C C . PRO A 1 173 ? -1.268 7.417 29.256 1.00 58.69 173 PRO A C 1
ATOM 1362 O O . PRO A 1 173 ? -1.182 7.923 30.373 1.00 58.69 173 PRO A O 1
ATOM 1365 N N . LEU A 1 174 ? -0.496 6.400 28.861 1.00 57.16 174 LEU A N 1
ATOM 1366 C CA . LEU A 1 174 ? 0.544 5.795 29.702 1.00 57.16 174 LEU A CA 1
ATOM 1367 C C . LEU A 1 174 ? 1.710 6.775 29.953 1.00 57.16 174 LEU A C 1
ATOM 1369 O O . LEU A 1 174 ? 2.458 6.627 30.914 1.00 57.16 174 LEU A O 1
ATOM 1373 N N . SER A 1 175 ? 1.834 7.805 29.108 1.00 56.78 175 SER A N 1
ATOM 1374 C CA . SER A 1 175 ? 2.784 8.911 29.223 1.00 56.78 175 SER A CA 1
ATOM 1375 C C . SER A 1 175 ? 2.148 10.217 28.737 1.00 56.78 175 SER A C 1
ATOM 1377 O O . SER A 1 175 ? 1.355 10.217 27.797 1.00 56.78 175 SER A O 1
ATOM 1379 N N . LYS A 1 176 ? 2.541 11.354 29.332 1.00 56.66 176 LYS A N 1
ATOM 1380 C CA . LYS A 1 176 ? 2.124 12.708 28.908 1.00 56.66 176 LYS A CA 1
ATOM 1381 C C . LYS A 1 176 ? 2.626 13.096 27.506 1.00 56.66 176 LYS A C 1
ATOM 1383 O O . LYS A 1 176 ? 2.204 14.125 26.992 1.00 56.66 176 LYS A O 1
ATOM 1388 N N . SER A 1 177 ? 3.536 12.316 26.921 1.00 58.72 177 SER A N 1
ATOM 1389 C CA . SER A 1 177 ? 4.212 12.629 25.657 1.00 58.72 177 SER A CA 1
ATOM 1390 C C . SER A 1 177 ? 3.662 11.898 24.429 1.00 58.72 177 SER A C 1
ATOM 1392 O O . SER A 1 177 ? 4.105 12.205 23.330 1.00 58.72 177 SER A O 1
ATOM 1394 N N . THR A 1 178 ? 2.749 10.931 24.580 1.00 61.12 178 THR A N 1
ATOM 1395 C CA . THR A 1 178 ? 2.221 10.166 23.436 1.00 61.12 178 THR A CA 1
ATOM 1396 C C . THR A 1 178 ? 0.934 10.814 22.923 1.00 61.12 178 THR A C 1
ATOM 1398 O O . THR A 1 178 ? -0.025 10.929 23.696 1.00 61.12 178 THR A O 1
ATOM 1401 N N . PRO A 1 179 ? 0.874 11.248 21.652 1.00 66.19 179 PRO A N 1
ATOM 1402 C CA . PRO A 1 179 ? -0.339 11.833 21.104 1.00 66.19 179 PRO A CA 1
ATOM 1403 C C . PRO A 1 179 ? -1.446 10.774 21.021 1.00 66.19 179 PRO A C 1
ATOM 1405 O O . PRO A 1 179 ? -1.242 9.654 20.564 1.00 66.19 179 PRO A O 1
ATOM 1408 N N . GLN A 1 180 ? -2.650 11.136 21.470 1.00 77.88 180 GLN A N 1
ATOM 1409 C CA . GLN A 1 180 ? -3.825 10.250 21.438 1.00 77.88 180 GLN A CA 1
ATOM 1410 C C . GLN A 1 180 ? -4.354 10.020 20.014 1.00 77.88 180 GLN A C 1
ATOM 1412 O O . GLN A 1 180 ? -5.136 9.097 19.777 1.00 77.88 180 GLN A O 1
ATOM 1417 N N . ALA A 1 181 ? -3.939 10.862 19.066 1.00 87.19 181 ALA A N 1
ATOM 1418 C CA . ALA A 1 181 ? -4.249 10.728 17.657 1.00 87.19 181 ALA A CA 1
ATOM 1419 C C . ALA A 1 181 ? -3.039 11.106 16.800 1.00 87.19 181 ALA A C 1
ATOM 1421 O O . ALA A 1 181 ? -2.366 12.102 17.067 1.00 87.19 181 ALA A O 1
ATOM 1422 N N . SER A 1 182 ? -2.800 10.332 15.749 1.00 91.75 182 SER A N 1
ATOM 1423 C CA . SER A 1 182 ? -1.761 10.566 14.758 1.00 91.75 182 SER A CA 1
ATOM 1424 C C . SER A 1 182 ? -2.355 10.572 13.354 1.00 91.75 182 SER A C 1
ATOM 1426 O O . SER A 1 182 ? -3.337 9.890 13.053 1.00 91.75 182 SER A O 1
ATOM 1428 N N . ILE A 1 183 ? -1.769 11.392 12.491 1.00 94.69 183 ILE A N 1
ATOM 1429 C CA . ILE A 1 183 ? -2.135 11.515 11.087 1.00 94.69 183 ILE A CA 1
ATOM 1430 C C . ILE A 1 183 ? -0.873 11.272 10.270 1.00 94.69 183 ILE A C 1
ATOM 1432 O O . ILE A 1 183 ? 0.152 11.918 10.489 1.00 94.69 183 ILE A O 1
ATOM 1436 N N . LEU A 1 184 ? -0.967 10.360 9.310 1.00 95.44 184 LEU A N 1
ATOM 1437 C CA . LEU A 1 184 ? 0.050 10.078 8.313 1.00 95.44 184 LEU A CA 1
ATOM 1438 C C . LEU A 1 184 ? -0.496 10.476 6.942 1.00 95.44 184 LEU A C 1
ATOM 1440 O O . LEU A 1 184 ? -1.509 9.958 6.482 1.00 95.44 184 LEU A O 1
ATOM 1444 N N . THR A 1 185 ? 0.185 11.401 6.285 1.00 96.25 185 THR A N 1
ATOM 1445 C CA . THR A 1 185 ? -0.107 11.831 4.920 1.00 96.25 185 THR A CA 1
ATOM 1446 C C . THR A 1 185 ? 0.980 11.309 3.997 1.00 96.25 185 THR A C 1
ATOM 1448 O O . THR A 1 185 ? 2.164 11.511 4.254 1.00 96.25 185 THR A O 1
ATOM 1451 N N . GLN A 1 186 ? 0.576 10.679 2.903 1.00 95.69 186 GLN A N 1
ATOM 1452 C CA . GLN A 1 186 ? 1.455 10.213 1.845 1.00 95.69 186 GLN A CA 1
ATOM 1453 C C . GLN A 1 186 ? 0.963 10.742 0.500 1.00 95.69 186 GLN A C 1
ATOM 1455 O O . GLN A 1 186 ? -0.195 10.558 0.130 1.00 95.69 186 GLN A O 1
ATOM 1460 N N . LEU A 1 187 ? 1.852 11.387 -0.245 1.00 96.19 187 LEU A N 1
ATOM 1461 C CA . LEU A 1 187 ? 1.601 11.846 -1.603 1.00 96.19 187 LEU A CA 1
ATOM 1462 C C . LEU A 1 187 ? 2.562 11.123 -2.543 1.00 96.19 187 LEU A C 1
ATOM 1464 O O . LEU A 1 187 ? 3.754 11.417 -2.540 1.00 96.19 187 LEU A O 1
ATOM 1468 N N . SER A 1 188 ? 2.038 10.204 -3.349 1.00 94.56 188 SER A N 1
ATOM 1469 C CA . SER A 1 188 ? 2.811 9.453 -4.338 1.00 94.56 188 SER A CA 1
ATOM 1470 C C . SER A 1 188 ? 2.553 10.010 -5.737 1.00 94.56 188 SER A C 1
ATOM 1472 O O . SER A 1 188 ? 1.406 10.198 -6.148 1.00 94.56 188 SER A O 1
ATOM 1474 N N . HIS A 1 189 ? 3.622 10.284 -6.475 1.00 93.88 189 HIS A N 1
ATOM 1475 C CA . HIS A 1 189 ? 3.599 10.751 -7.852 1.00 93.88 189 HIS A CA 1
ATOM 1476 C C . HIS A 1 189 ? 4.378 9.783 -8.738 1.00 93.88 189 HIS A C 1
ATOM 1478 O O . HIS A 1 189 ? 5.598 9.690 -8.629 1.00 93.88 189 HIS A O 1
ATOM 1484 N N . ASP A 1 190 ? 3.672 9.098 -9.629 1.00 90.50 190 ASP A N 1
ATOM 1485 C CA . ASP A 1 190 ? 4.221 8.083 -10.515 1.00 90.50 190 ASP A CA 1
ATOM 1486 C C . ASP A 1 190 ? 4.030 8.465 -11.990 1.00 90.50 190 ASP A C 1
ATOM 1488 O O . ASP A 1 190 ? 2.930 8.788 -12.446 1.00 90.50 190 ASP A O 1
ATOM 1492 N N . THR A 1 191 ? 5.130 8.432 -12.743 1.00 85.12 191 THR A N 1
ATOM 1493 C CA . THR A 1 191 ? 5.178 8.663 -14.196 1.00 85.12 191 THR A CA 1
ATOM 1494 C C . THR A 1 191 ? 5.684 7.424 -14.960 1.00 85.12 191 THR A C 1
ATOM 1496 O O . THR A 1 191 ? 5.941 7.481 -16.164 1.00 85.12 191 THR A O 1
ATOM 1499 N N . GLY A 1 192 ? 5.879 6.293 -14.281 1.00 83.56 192 GLY A N 1
ATOM 1500 C CA . GLY A 1 192 ? 6.488 5.076 -14.814 1.00 83.56 192 GLY A CA 1
ATOM 1501 C C . GLY A 1 192 ? 8.015 5.161 -14.830 1.00 83.56 192 GLY A C 1
ATOM 1502 O O . GLY A 1 192 ? 8.699 4.355 -14.210 1.00 83.56 192 GLY A O 1
ATOM 1503 N N . LYS A 1 193 ? 8.599 6.170 -15.489 1.00 86.19 193 LYS A N 1
ATOM 1504 C CA . LYS A 1 193 ? 10.070 6.319 -15.532 1.00 86.19 193 LYS A CA 1
ATOM 1505 C C . LYS A 1 193 ? 10.678 6.733 -14.190 1.00 86.19 193 LYS A C 1
ATOM 1507 O O . LYS A 1 193 ? 11.761 6.277 -13.839 1.00 86.19 193 LYS A O 1
ATOM 1512 N N . TYR A 1 194 ? 9.995 7.603 -13.461 1.00 88.38 194 TYR A N 1
ATOM 1513 C CA . TYR A 1 194 ? 10.369 7.991 -12.109 1.00 88.38 194 TYR A CA 1
ATOM 1514 C C . TYR A 1 194 ? 9.126 7.982 -11.225 1.00 88.38 194 TYR A C 1
ATOM 1516 O O . TYR A 1 194 ? 8.011 8.196 -11.714 1.00 88.38 194 TYR A O 1
ATOM 1524 N N . SER A 1 195 ? 9.345 7.745 -9.939 1.00 91.62 195 SER A N 1
ATOM 1525 C CA . SER A 1 195 ? 8.326 7.758 -8.899 1.00 91.62 195 SER A CA 1
ATOM 1526 C C . SER A 1 195 ? 8.860 8.537 -7.702 1.00 91.62 195 SER A C 1
ATOM 1528 O O . SER A 1 195 ? 10.018 8.375 -7.312 1.00 91.62 195 SER A O 1
ATOM 1530 N N . ALA A 1 196 ? 8.050 9.444 -7.170 1.00 94.38 196 ALA A N 1
ATOM 1531 C CA . ALA A 1 196 ? 8.397 10.285 -6.035 1.00 94.38 196 ALA A CA 1
ATOM 1532 C C . ALA A 1 196 ? 7.301 10.192 -4.975 1.00 94.38 196 ALA A C 1
ATOM 1534 O O . ALA A 1 196 ? 6.123 10.352 -5.290 1.00 94.38 196 ALA A O 1
ATOM 1535 N N . GLU A 1 197 ? 7.678 9.971 -3.721 1.00 95.06 197 GLU A N 1
ATOM 1536 C CA . GLU A 1 197 ? 6.745 9.872 -2.602 1.00 95.06 197 GLU A CA 1
ATOM 1537 C C . GLU A 1 197 ? 7.139 10.848 -1.499 1.00 95.06 197 GLU A C 1
ATOM 1539 O O . GLU A 1 197 ? 8.283 10.882 -1.050 1.00 95.06 197 GLU A O 1
ATOM 1544 N N . PHE A 1 198 ? 6.174 11.637 -1.046 1.00 95.56 198 PHE A N 1
ATOM 1545 C CA . PHE A 1 198 ? 6.319 12.521 0.102 1.00 95.56 198 PHE A CA 1
ATOM 1546 C C . PHE A 1 198 ? 5.515 11.955 1.262 1.00 95.56 198 PHE A C 1
ATOM 1548 O O . PHE A 1 198 ? 4.355 11.581 1.092 1.00 95.56 198 PHE A O 1
ATOM 1555 N N . LEU A 1 199 ? 6.124 11.917 2.439 1.00 94.75 199 LEU A N 1
ATOM 1556 C CA . LEU A 1 199 ? 5.546 11.389 3.665 1.00 94.75 199 LEU A CA 1
ATOM 1557 C C . LEU A 1 199 ? 5.567 12.474 4.734 1.00 94.75 199 LEU A C 1
ATOM 1559 O O . LEU A 1 199 ? 6.568 13.163 4.917 1.00 94.75 199 LEU A O 1
ATOM 1563 N N . PHE A 1 200 ? 4.467 12.610 5.459 1.00 94.50 200 PHE A N 1
ATOM 1564 C CA . PHE A 1 200 ? 4.367 13.492 6.609 1.00 94.50 200 PHE A CA 1
ATOM 1565 C C . PHE A 1 200 ? 3.588 12.802 7.723 1.00 94.50 200 PHE A C 1
ATOM 1567 O O . PHE A 1 200 ? 2.450 12.395 7.513 1.00 94.50 200 PHE A O 1
ATOM 1574 N N . SER A 1 201 ? 4.182 12.680 8.907 1.00 92.81 201 SER A N 1
ATOM 1575 C CA . SER A 1 201 ? 3.539 12.109 10.092 1.00 92.81 201 SER A CA 1
ATOM 1576 C C . SER A 1 201 ? 3.484 13.130 11.217 1.00 92.81 201 SER A C 1
ATOM 1578 O O . SER A 1 201 ? 4.505 13.720 11.568 1.00 92.81 201 SER A O 1
ATOM 1580 N N . THR A 1 202 ? 2.314 13.311 11.826 1.00 90.81 202 THR A N 1
ATOM 1581 C CA . THR A 1 202 ? 2.139 14.231 12.959 1.00 90.81 202 THR A CA 1
ATOM 1582 C C . THR A 1 202 ? 2.601 13.654 14.293 1.00 90.81 202 THR A C 1
ATOM 1584 O O . THR A 1 202 ? 2.750 14.424 15.233 1.00 90.81 202 THR A O 1
ATOM 1587 N N . ASP A 1 203 ? 2.822 12.339 14.391 1.00 85.44 203 ASP A N 1
ATOM 1588 C CA . ASP A 1 203 ? 3.213 11.670 15.643 1.00 85.44 203 ASP A CA 1
ATOM 1589 C C . ASP A 1 203 ? 4.579 12.177 16.134 1.00 85.44 203 ASP A C 1
ATOM 1591 O O . ASP A 1 203 ? 4.704 12.753 17.210 1.00 85.44 203 ASP A O 1
ATOM 1595 N N . ASN A 1 204 ? 5.577 12.107 15.247 1.00 83.94 204 ASN A N 1
ATOM 1596 C CA . ASN A 1 204 ? 6.940 12.587 15.491 1.00 83.94 204 ASN A CA 1
ATOM 1597 C C . ASN A 1 204 ? 7.312 13.790 14.607 1.00 83.94 204 ASN A C 1
ATOM 1599 O O . ASN A 1 204 ? 8.497 14.053 14.402 1.00 83.94 204 ASN A O 1
ATOM 1603 N N . ALA A 1 205 ? 6.327 14.487 14.027 1.00 86.69 205 ALA A N 1
ATOM 1604 C CA . ALA A 1 205 ? 6.533 15.524 13.003 1.00 86.69 205 ALA A CA 1
ATOM 1605 C C . ALA A 1 205 ? 7.498 15.077 11.878 1.00 86.69 205 ALA A C 1
ATOM 1607 O O . ALA A 1 205 ? 8.325 15.850 11.400 1.00 86.69 205 ALA A O 1
ATOM 1608 N N . LEU A 1 206 ? 7.437 13.801 11.494 1.00 90.19 206 LEU A N 1
ATOM 1609 C CA . LEU A 1 206 ? 8.377 13.192 10.561 1.00 90.19 206 LEU A CA 1
ATOM 1610 C C . LEU A 1 206 ? 8.032 13.605 9.131 1.00 90.19 206 LEU A C 1
ATOM 1612 O O . LEU A 1 206 ? 6.919 13.365 8.671 1.00 90.19 206 LEU A O 1
ATOM 1616 N N . LEU A 1 207 ? 9.003 14.165 8.423 1.00 92.12 207 LEU A N 1
ATOM 1617 C CA . LEU A 1 207 ? 8.972 14.398 6.988 1.00 92.12 207 LEU A CA 1
ATOM 1618 C C . LEU A 1 207 ? 9.845 13.350 6.306 1.00 92.12 207 LEU A C 1
ATOM 1620 O O . LEU A 1 207 ? 10.993 13.148 6.689 1.00 92.12 207 LEU A O 1
ATOM 1624 N N . GLY A 1 208 ? 9.301 12.683 5.300 1.00 91.88 208 GLY A N 1
ATOM 1625 C CA . GLY A 1 208 ? 10.010 11.714 4.481 1.00 91.88 208 GLY A CA 1
ATOM 1626 C C . GLY A 1 208 ? 9.899 12.071 3.008 1.00 91.88 208 GLY A C 1
ATOM 1627 O O . GLY A 1 208 ? 8.863 12.551 2.548 1.00 91.88 208 GLY A O 1
ATOM 1628 N N . PHE A 1 209 ? 10.959 11.811 2.262 1.00 93.94 209 PHE A N 1
ATOM 1629 C CA . PHE A 1 209 ? 10.969 11.876 0.811 1.00 93.94 209 PHE A CA 1
ATOM 1630 C C . PHE A 1 209 ? 11.575 10.592 0.265 1.00 93.94 209 PHE A C 1
ATOM 1632 O O . PHE A 1 209 ? 12.635 10.178 0.726 1.00 93.94 209 PHE A O 1
ATOM 1639 N N . LYS A 1 210 ? 10.922 9.982 -0.720 1.00 93.00 210 LYS A N 1
ATOM 1640 C CA . LYS A 1 210 ? 11.401 8.799 -1.433 1.00 93.00 210 LYS A CA 1
ATOM 1641 C C . LYS A 1 210 ? 11.431 9.103 -2.919 1.00 93.00 210 LYS A C 1
ATOM 1643 O O . LYS A 1 210 ? 10.470 9.642 -3.463 1.00 93.00 210 LYS A O 1
ATOM 1648 N N . GLY A 1 211 ? 12.519 8.740 -3.576 1.00 92.62 211 GLY A N 1
ATOM 1649 C CA . GLY A 1 211 ? 12.672 8.843 -5.017 1.00 92.62 211 GLY A CA 1
ATOM 1650 C C . GLY A 1 211 ? 13.074 7.501 -5.599 1.00 92.62 211 GLY A C 1
ATOM 1651 O O . GLY A 1 211 ? 13.923 6.808 -5.045 1.00 92.62 211 GLY A O 1
ATOM 1652 N N . LEU A 1 212 ? 12.486 7.153 -6.734 1.00 91.75 212 LEU A N 1
ATOM 1653 C CA . LEU A 1 212 ? 12.829 5.982 -7.524 1.00 91.75 212 LEU A CA 1
ATOM 1654 C C . LEU A 1 212 ? 12.972 6.393 -8.987 1.00 91.75 212 LEU A C 1
ATOM 1656 O O . LEU A 1 212 ? 12.136 7.111 -9.537 1.00 91.75 212 LEU A O 1
ATOM 1660 N N . TRP A 1 213 ? 14.032 5.915 -9.621 1.00 89.38 213 TRP A N 1
ATOM 1661 C CA . TRP A 1 213 ? 14.339 6.142 -11.019 1.00 89.38 213 TRP A CA 1
ATOM 1662 C C . TRP A 1 213 ? 14.565 4.812 -11.729 1.00 89.38 213 TRP A C 1
ATOM 1664 O O . TRP A 1 213 ? 15.474 4.056 -11.384 1.00 89.38 213 TRP A O 1
ATOM 1674 N N . ASN A 1 214 ? 13.767 4.555 -12.761 1.00 87.88 214 ASN A N 1
ATOM 1675 C CA . ASN A 1 214 ? 13.874 3.361 -13.586 1.00 87.88 214 ASN A CA 1
ATOM 1676 C C . ASN A 1 214 ? 14.706 3.658 -14.832 1.00 87.88 214 ASN A C 1
ATOM 1678 O O . ASN A 1 214 ? 14.391 4.536 -15.642 1.00 87.88 214 ASN A O 1
ATOM 1682 N N . PHE A 1 215 ? 15.775 2.894 -15.000 1.00 84.19 215 PHE A N 1
ATOM 1683 C CA . PHE A 1 215 ? 16.611 2.904 -16.185 1.00 84.19 215 PHE A CA 1
ATOM 1684 C C . PHE A 1 215 ? 16.048 1.927 -17.211 1.00 84.19 215 PHE A C 1
ATOM 1686 O O . PHE A 1 215 ? 15.727 0.779 -16.910 1.00 84.19 215 PHE A O 1
ATOM 1693 N N . GLY A 1 216 ? 15.938 2.394 -18.451 1.00 76.50 216 GLY A N 1
ATOM 1694 C CA . GLY A 1 216 ? 15.366 1.614 -19.537 1.00 76.50 216 GLY A CA 1
ATOM 1695 C C . GLY A 1 216 ? 14.616 2.483 -20.545 1.00 76.50 216 GLY A C 1
ATOM 1696 O O . GLY A 1 216 ? 14.622 3.717 -20.438 1.00 76.50 216 GLY A O 1
ATOM 1697 N N . PRO A 1 217 ? 13.992 1.852 -21.553 1.00 68.25 217 PRO A N 1
ATOM 1698 C CA . PRO A 1 217 ? 13.146 2.548 -22.514 1.00 68.25 217 PRO A CA 1
ATOM 1699 C C . PRO A 1 217 ? 11.985 3.247 -21.793 1.00 68.25 217 PRO A C 1
ATOM 1701 O O . PRO A 1 217 ? 11.297 2.638 -20.979 1.00 68.25 217 PRO A O 1
ATOM 1704 N N . ASP A 1 218 ? 11.780 4.535 -22.089 1.00 71.56 218 ASP A N 1
ATOM 1705 C CA . ASP A 1 218 ? 10.715 5.329 -21.470 1.00 71.56 218 ASP A CA 1
ATOM 1706 C C . ASP A 1 218 ? 9.346 4.780 -21.909 1.00 71.56 218 ASP A C 1
ATOM 1708 O O . ASP A 1 218 ? 9.042 4.815 -23.112 1.00 71.56 218 ASP A O 1
ATOM 1712 N N . PRO A 1 219 ? 8.509 4.286 -20.978 1.00 67.56 219 PRO A N 1
ATOM 1713 C CA . PRO A 1 219 ? 7.234 3.673 -21.332 1.00 67.56 219 PRO A CA 1
ATOM 1714 C C . PRO A 1 219 ? 6.291 4.662 -22.029 1.00 67.56 219 PRO A C 1
ATOM 1716 O O . PRO A 1 219 ? 5.462 4.251 -22.837 1.00 67.56 219 PRO A O 1
ATOM 1719 N N . ARG A 1 220 ? 6.472 5.975 -21.820 1.00 65.69 220 ARG A N 1
ATOM 1720 C CA . ARG A 1 220 ? 5.674 7.029 -22.467 1.00 65.69 220 ARG A CA 1
ATOM 1721 C C . ARG A 1 220 ? 5.916 7.134 -23.972 1.00 65.69 220 ARG A C 1
ATOM 1723 O O . ARG A 1 220 ? 5.053 7.614 -24.696 1.00 65.69 220 ARG A O 1
ATOM 1730 N N . HIS A 1 221 ? 7.092 6.726 -24.447 1.00 60.12 221 HIS A N 1
ATOM 1731 C CA . HIS A 1 221 ? 7.452 6.771 -25.870 1.00 60.12 221 HIS A CA 1
ATOM 1732 C C . HIS A 1 221 ? 7.342 5.392 -26.540 1.00 60.12 221 HIS A C 1
ATOM 1734 O O . HIS A 1 221 ? 7.352 5.299 -27.767 1.00 60.12 221 HIS A O 1
ATOM 1740 N N . ALA A 1 222 ? 7.218 4.321 -25.749 1.00 55.41 222 ALA A N 1
ATOM 1741 C CA . ALA A 1 222 ? 7.080 2.955 -26.244 1.00 55.41 222 ALA A CA 1
ATOM 1742 C C . ALA A 1 222 ? 5.679 2.648 -26.806 1.00 55.41 222 ALA A C 1
ATOM 1744 O O . ALA A 1 222 ? 5.566 1.791 -27.679 1.00 55.41 222 ALA A O 1
ATOM 1745 N N . ALA A 1 223 ? 4.633 3.369 -26.377 1.00 51.53 223 ALA A N 1
ATOM 1746 C CA . ALA A 1 223 ? 3.257 3.194 -26.864 1.00 51.53 223 ALA A CA 1
ATOM 1747 C C . ALA A 1 223 ? 3.091 3.459 -28.379 1.00 51.53 223 ALA A C 1
ATOM 1749 O O . ALA A 1 223 ? 2.175 2.934 -29.006 1.00 51.53 223 ALA A O 1
ATOM 1750 N N . THR A 1 224 ? 4.002 4.221 -28.995 1.00 45.78 224 THR A N 1
ATOM 1751 C CA . THR A 1 224 ? 3.988 4.514 -30.441 1.00 45.78 224 THR A CA 1
ATOM 1752 C C . THR A 1 224 ? 4.645 3.412 -31.281 1.00 45.78 224 THR A C 1
ATOM 1754 O O . THR A 1 224 ? 4.438 3.342 -32.491 1.00 45.78 224 THR A O 1
ATOM 1757 N N . ALA A 1 225 ? 5.440 2.533 -30.667 1.00 43.16 225 ALA A N 1
ATOM 1758 C CA . ALA A 1 225 ? 6.082 1.424 -31.355 1.00 43.16 225 ALA A CA 1
ATOM 1759 C C . ALA A 1 225 ? 5.225 0.165 -31.177 1.00 43.16 225 ALA A C 1
ATOM 1761 O O . ALA A 1 225 ? 5.285 -0.488 -30.138 1.00 43.16 225 ALA A O 1
ATOM 1762 N N . GLN A 1 226 ? 4.436 -0.196 -32.196 1.00 39.66 226 GLN A N 1
ATOM 1763 C CA . GLN A 1 226 ? 3.811 -1.519 -32.292 1.00 39.66 226 GLN A CA 1
ATOM 1764 C C . GLN A 1 226 ? 4.896 -2.597 -32.157 1.00 39.66 226 GLN A C 1
ATOM 1766 O O . GLN A 1 226 ? 5.560 -2.951 -33.131 1.00 39.66 226 GLN A O 1
ATOM 1771 N N . ARG A 1 227 ? 5.108 -3.120 -30.947 1.00 40.12 227 ARG A N 1
ATOM 1772 C CA . ARG A 1 227 ? 5.999 -4.258 -30.722 1.00 40.12 227 ARG A CA 1
ATOM 1773 C C . ARG A 1 227 ? 5.143 -5.525 -30.646 1.00 40.12 227 ARG A C 1
ATOM 1775 O O . ARG A 1 227 ? 4.169 -5.548 -29.891 1.00 40.12 227 ARG A O 1
ATOM 1782 N N . PRO A 1 228 ? 5.445 -6.567 -31.438 1.00 33.16 228 PRO A N 1
ATOM 1783 C CA . PRO A 1 228 ? 4.650 -7.789 -31.463 1.00 33.16 228 PRO A CA 1
ATOM 1784 C C . PRO A 1 228 ? 4.651 -8.469 -30.086 1.00 33.16 228 PRO A C 1
ATOM 1786 O O . PRO A 1 228 ? 5.698 -8.631 -29.461 1.00 33.16 228 PRO A O 1
ATOM 1789 N N . ARG A 1 229 ? 3.461 -8.886 -29.631 1.00 39.34 229 ARG A N 1
ATOM 1790 C CA . ARG A 1 229 ? 3.159 -9.505 -28.319 1.00 39.34 229 ARG A CA 1
ATOM 1791 C C . ARG A 1 229 ? 3.766 -10.912 -28.122 1.00 39.34 229 ARG A C 1
ATOM 1793 O O . ARG A 1 229 ? 3.269 -11.674 -27.303 1.00 39.34 229 ARG A O 1
ATOM 1800 N N . THR A 1 230 ? 4.796 -11.292 -28.878 1.00 35.00 230 THR A N 1
ATOM 1801 C CA . THR A 1 230 ? 5.270 -12.686 -28.997 1.00 35.00 230 THR A CA 1
ATOM 1802 C C . THR A 1 230 ? 6.767 -12.872 -28.767 1.00 35.00 230 THR A C 1
ATOM 1804 O O . THR A 1 230 ? 7.331 -13.868 -29.210 1.00 35.00 230 THR A O 1
ATOM 1807 N N . ALA A 1 231 ? 7.435 -11.961 -28.066 1.00 35.62 231 ALA A N 1
ATOM 1808 C CA . ALA A 1 231 ? 8.797 -12.212 -27.618 1.00 35.62 231 ALA A CA 1
ATOM 1809 C C . ALA A 1 231 ? 8.877 -12.008 -26.110 1.00 35.62 231 ALA A C 1
ATOM 1811 O O . ALA A 1 231 ? 8.818 -10.878 -25.627 1.00 35.62 231 ALA A O 1
ATOM 1812 N N . SER A 1 232 ? 9.036 -13.117 -25.388 1.00 40.69 232 SER A N 1
ATOM 1813 C CA . SER A 1 232 ? 9.604 -13.188 -24.043 1.00 40.69 232 SER A CA 1
ATOM 1814 C C . SER A 1 232 ? 11.028 -12.628 -24.091 1.00 40.69 232 SER A C 1
ATOM 1816 O O . SER A 1 232 ? 12.014 -13.357 -24.055 1.00 40.69 232 SER A O 1
ATOM 1818 N N . GLN A 1 233 ? 11.154 -11.324 -24.316 1.00 43.34 2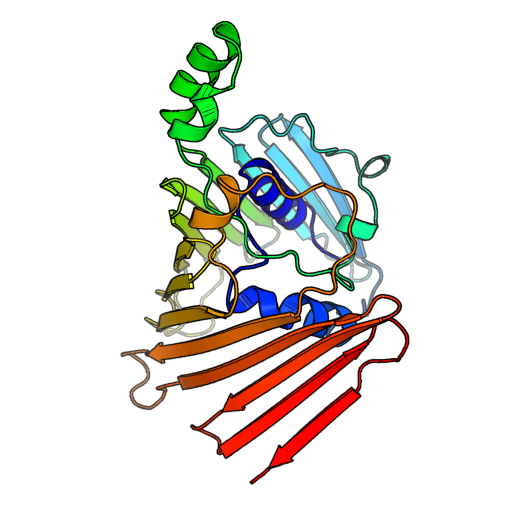33 GLN A N 1
ATOM 1819 C CA . GLN A 1 233 ? 12.425 -10.639 -24.246 1.00 43.34 233 GLN A CA 1
ATOM 1820 C C . GLN A 1 233 ? 12.692 -10.402 -22.774 1.00 43.34 233 GLN A C 1
ATOM 1822 O O . GLN A 1 233 ? 11.967 -9.661 -22.121 1.00 43.34 233 GLN A O 1
ATOM 1827 N N . SER A 1 234 ? 13.721 -11.082 -22.283 1.00 49.59 234 SER A N 1
ATOM 1828 C CA . SER A 1 234 ? 14.452 -10.783 -21.060 1.00 49.59 234 SER A CA 1
ATOM 1829 C C . SER A 1 234 ? 14.679 -9.273 -20.942 1.00 49.59 234 SER A C 1
ATOM 1831 O O . SER A 1 234 ? 15.634 -8.737 -21.510 1.00 49.59 234 SER A O 1
ATOM 1833 N N . VAL A 1 235 ? 13.768 -8.562 -20.276 1.00 57.75 235 VAL A N 1
ATOM 1834 C CA . VAL A 1 235 ? 13.955 -7.147 -19.964 1.00 57.75 235 VAL A CA 1
ATOM 1835 C C . VAL A 1 235 ? 14.751 -7.103 -18.668 1.00 57.75 235 VAL A C 1
ATOM 1837 O O . VAL A 1 235 ? 14.271 -7.534 -17.623 1.00 57.75 235 VAL A O 1
ATOM 1840 N N . SER A 1 236 ? 15.991 -6.626 -18.751 1.00 62.44 236 SER A N 1
ATOM 1841 C CA . SER A 1 236 ? 16.731 -6.196 -17.566 1.00 62.44 236 SER A CA 1
ATOM 1842 C C . SER A 1 236 ? 16.152 -4.849 -17.140 1.00 62.44 236 SER A C 1
ATOM 1844 O O . SER A 1 236 ? 16.192 -3.893 -17.920 1.00 62.44 236 SER A O 1
ATOM 1846 N N . LEU A 1 237 ? 15.540 -4.797 -15.959 1.00 75.19 237 LEU A N 1
ATOM 1847 C CA . LEU A 1 237 ? 15.025 -3.572 -15.357 1.00 75.19 237 LEU A CA 1
ATOM 1848 C C . LEU A 1 237 ? 16.007 -3.172 -14.263 1.00 75.19 237 LEU A C 1
ATOM 1850 O O . LEU A 1 237 ? 16.183 -3.881 -13.274 1.00 75.19 237 LEU A O 1
ATOM 1854 N N . LEU A 1 238 ? 16.662 -2.036 -14.456 1.00 83.38 238 LEU A N 1
ATOM 1855 C CA . LEU A 1 238 ? 17.555 -1.475 -13.456 1.00 83.38 238 LEU A CA 1
ATOM 1856 C C . LEU A 1 238 ? 16.869 -0.261 -12.850 1.00 83.38 238 LEU A C 1
ATOM 1858 O O . LEU A 1 238 ? 16.452 0.639 -13.575 1.00 83.38 238 LEU A O 1
ATOM 1862 N N . SER A 1 239 ? 16.762 -0.230 -11.530 1.00 85.44 239 SER A N 1
ATOM 1863 C CA . SER A 1 239 ? 16.086 0.836 -10.799 1.00 85.44 239 SER A CA 1
ATOM 1864 C C . SER A 1 239 ? 16.982 1.304 -9.665 1.00 85.44 239 SER A C 1
ATOM 1866 O O . SER A 1 239 ? 17.513 0.497 -8.911 1.00 85.44 239 SER A O 1
ATOM 1868 N N . ALA A 1 240 ? 17.166 2.611 -9.532 1.00 89.44 240 ALA A N 1
ATOM 1869 C CA . ALA A 1 240 ? 17.900 3.191 -8.414 1.00 89.44 240 ALA A CA 1
ATOM 1870 C C . ALA A 1 240 ? 17.015 4.196 -7.696 1.00 89.44 240 ALA A C 1
ATOM 1872 O O . ALA A 1 240 ? 16.263 4.936 -8.328 1.00 89.44 240 ALA A O 1
ATOM 1873 N N . GLY A 1 241 ? 17.111 4.238 -6.378 1.00 89.88 241 GLY A N 1
ATOM 1874 C CA . GLY A 1 241 ? 16.312 5.126 -5.562 1.00 89.88 241 GLY A CA 1
ATOM 1875 C C . GLY A 1 241 ? 17.010 5.507 -4.273 1.00 89.88 241 GLY A C 1
ATOM 1876 O O . GLY A 1 241 ? 18.096 5.036 -3.943 1.00 89.88 241 GLY A O 1
ATOM 1877 N N . GLY A 1 242 ? 16.363 6.379 -3.525 1.00 89.75 242 GLY A N 1
ATOM 1878 C CA . GLY A 1 242 ? 16.803 6.751 -2.195 1.00 89.75 242 GLY A CA 1
ATOM 1879 C C . GLY A 1 242 ? 15.650 7.326 -1.403 1.00 89.75 242 GLY A C 1
ATOM 1880 O O . GLY A 1 242 ? 14.665 7.808 -1.966 1.00 89.75 242 GLY A O 1
ATOM 1881 N N . GLU A 1 243 ? 15.790 7.287 -0.090 1.00 91.50 243 GLU A N 1
ATOM 1882 C CA . GLU A 1 243 ? 14.851 7.895 0.833 1.00 91.50 243 GLU A CA 1
ATOM 1883 C C . GLU A 1 243 ? 15.589 8.716 1.888 1.00 91.50 243 GLU A C 1
ATOM 1885 O O . GLU A 1 243 ? 16.701 8.402 2.317 1.00 91.50 243 GLU A O 1
ATOM 1890 N N . MET A 1 244 ? 14.959 9.808 2.292 1.00 90.12 244 MET A N 1
ATOM 1891 C CA . MET A 1 244 ? 15.465 10.719 3.299 1.00 90.12 244 MET A CA 1
ATOM 1892 C C . MET A 1 244 ? 14.346 11.032 4.275 1.00 90.12 244 MET A C 1
ATOM 1894 O O . MET A 1 244 ? 13.245 11.396 3.867 1.00 90.12 244 MET A O 1
ATOM 1898 N N . TYR A 1 245 ? 14.653 10.932 5.562 1.00 90.19 245 TYR A N 1
ATOM 1899 C CA . TYR A 1 245 ? 13.746 11.252 6.649 1.00 90.19 245 TYR A CA 1
ATOM 1900 C C . TYR A 1 245 ? 14.343 12.323 7.547 1.00 90.19 245 TYR A C 1
ATOM 1902 O O . TYR A 1 245 ? 15.524 12.289 7.902 1.00 90.19 245 TYR A O 1
ATOM 1910 N N . TYR A 1 246 ? 13.495 13.261 7.939 1.00 88.81 246 TYR A N 1
ATOM 1911 C CA . TYR A 1 246 ? 13.825 14.374 8.804 1.00 88.81 246 TYR A CA 1
ATOM 1912 C C . TYR A 1 246 ? 12.698 14.587 9.814 1.00 88.81 246 TYR A C 1
ATOM 1914 O O . TYR A 1 246 ? 11.538 14.709 9.432 1.00 88.81 246 TYR A O 1
ATOM 1922 N N . SER A 1 247 ? 13.027 14.657 11.102 1.00 87.69 247 SER A N 1
ATOM 1923 C CA . SER A 1 247 ? 12.089 15.067 12.151 1.00 87.69 247 SER A CA 1
ATOM 1924 C C . SER A 1 247 ? 12.644 16.300 12.872 1.00 87.69 247 SER A C 1
ATOM 1926 O O . SER A 1 247 ? 13.762 16.245 13.381 1.00 87.69 247 SER A O 1
ATOM 1928 N N . PRO A 1 248 ? 11.889 17.407 12.965 1.00 82.44 248 PRO A N 1
ATOM 1929 C CA . PRO A 1 248 ? 12.312 18.597 13.696 1.00 82.44 248 PRO A CA 1
ATOM 1930 C C . PRO A 1 248 ? 12.219 18.421 15.221 1.00 82.44 248 PRO A C 1
ATOM 1932 O O . PRO A 1 248 ? 12.816 19.201 15.958 1.00 82.44 248 PRO A O 1
ATOM 1935 N N . LEU A 1 249 ? 11.472 17.422 15.709 1.00 80.69 249 LEU A N 1
ATOM 1936 C CA . LEU A 1 249 ? 11.290 17.159 17.143 1.00 80.69 249 LEU A CA 1
ATOM 1937 C C . LEU A 1 249 ? 12.413 16.301 17.738 1.00 80.69 249 LEU A C 1
ATOM 1939 O O . LEU A 1 249 ? 12.584 16.273 18.955 1.00 80.69 249 LEU A O 1
ATOM 1943 N N . LEU A 1 250 ? 13.186 15.626 16.887 1.00 71.38 250 LEU A N 1
ATOM 1944 C CA . LEU A 1 250 ? 14.328 14.798 17.259 1.00 71.38 250 LEU A CA 1
ATOM 1945 C C . LEU A 1 250 ? 15.583 15.385 16.586 1.00 71.38 250 LEU A C 1
ATOM 1947 O O . LEU A 1 250 ? 15.899 15.015 15.456 1.00 71.38 250 LEU A O 1
ATOM 1951 N N . PRO A 1 251 ? 16.320 16.291 17.265 1.00 57.97 251 PRO A N 1
ATOM 1952 C CA . PRO A 1 251 ? 17.430 17.063 16.686 1.00 57.97 251 PRO A CA 1
ATOM 1953 C C . PRO A 1 251 ? 18.581 16.232 16.098 1.00 57.97 251 PRO A C 1
ATOM 1955 O O . PRO A 1 251 ? 19.454 16.783 15.433 1.00 57.97 251 PRO A O 1
ATOM 1958 N N . SER A 1 252 ? 18.611 14.925 16.365 1.00 60.12 252 SER A N 1
ATOM 1959 C CA . SER A 1 252 ? 19.715 14.021 16.030 1.00 60.12 252 SER A CA 1
ATOM 1960 C C . SER A 1 252 ? 19.336 12.895 15.064 1.00 60.12 252 SER A C 1
ATOM 1962 O O . SER A 1 252 ? 20.160 12.018 14.835 1.00 60.12 252 SER A O 1
ATOM 1964 N N . SER A 1 253 ? 18.126 12.880 14.491 1.00 61.81 253 SER A N 1
ATOM 1965 C CA . SER A 1 253 ? 17.694 11.802 13.587 1.00 61.81 253 SER A CA 1
ATOM 1966 C C . SER A 1 253 ? 17.444 12.315 12.166 1.00 61.81 253 SER A C 1
ATOM 1968 O O . SER A 1 253 ? 16.301 12.552 11.767 1.00 61.81 253 SER A O 1
ATOM 1970 N N . ILE A 1 254 ? 18.524 12.485 11.400 1.00 72.75 254 ILE A N 1
ATOM 1971 C CA . ILE A 1 254 ? 18.464 12.559 9.934 1.00 72.75 254 ILE A CA 1
ATOM 1972 C C . ILE A 1 254 ? 18.811 11.167 9.414 1.00 72.75 254 ILE A C 1
ATOM 1974 O O . ILE A 1 254 ? 19.946 10.719 9.548 1.00 72.75 254 ILE A O 1
ATOM 1978 N N . GLY A 1 255 ? 17.830 10.478 8.837 1.00 71.44 255 GLY A N 1
ATOM 1979 C CA . GLY A 1 255 ? 18.046 9.182 8.201 1.00 71.44 255 GLY A CA 1
ATOM 1980 C C . GLY A 1 255 ? 18.147 9.361 6.694 1.00 71.44 255 GLY A C 1
ATOM 1981 O O . GLY A 1 255 ? 17.181 9.804 6.079 1.00 71.44 255 GLY A O 1
ATOM 1982 N N . VAL A 1 256 ? 19.290 9.023 6.099 1.00 76.56 256 VAL A N 1
ATOM 1983 C CA . VAL A 1 256 ? 19.450 8.950 4.640 1.00 76.56 256 VAL A CA 1
ATOM 1984 C C . VAL A 1 256 ? 19.745 7.509 4.268 1.00 76.56 256 VAL A C 1
ATOM 1986 O O . VAL A 1 256 ? 20.632 6.886 4.850 1.00 76.56 256 VAL A O 1
ATOM 1989 N N . TYR A 1 257 ? 19.016 7.006 3.281 1.00 76.94 257 TYR A N 1
ATOM 1990 C CA . TYR A 1 257 ? 19.109 5.636 2.810 1.00 76.94 257 TYR A CA 1
ATOM 1991 C C . TYR A 1 257 ? 19.165 5.655 1.286 1.00 76.94 257 TYR A C 1
ATOM 1993 O O . TYR A 1 257 ? 18.423 6.387 0.630 1.00 76.94 257 TYR A O 1
ATOM 2001 N N . THR A 1 258 ? 20.079 4.882 0.708 1.00 77.69 258 THR A N 1
ATOM 2002 C CA . THR A 1 258 ? 20.206 4.755 -0.749 1.00 77.69 258 THR A CA 1
ATOM 2003 C C . THR A 1 258 ? 20.015 3.307 -1.142 1.00 77.69 258 THR A C 1
ATOM 2005 O O . THR A 1 258 ? 20.415 2.391 -0.424 1.00 77.69 258 THR A O 1
ATOM 2008 N N . PHE A 1 259 ? 19.400 3.103 -2.297 1.00 73.56 259 PHE A N 1
ATOM 2009 C CA . PHE A 1 259 ? 18.995 1.791 -2.738 1.00 73.56 259 PHE A CA 1
ATOM 2010 C C . PHE A 1 259 ? 19.210 1.602 -4.235 1.00 73.56 259 PHE A C 1
ATOM 2012 O O . PHE A 1 259 ? 18.907 2.474 -5.050 1.00 73.56 259 PHE A O 1
ATOM 2019 N N . LEU A 1 260 ? 19.717 0.433 -4.603 1.00 76.00 260 LEU A N 1
ATOM 2020 C CA . LEU A 1 260 ? 19.896 0.022 -5.984 1.00 76.00 260 LEU A CA 1
ATOM 2021 C C . LEU A 1 260 ? 19.295 -1.364 -6.167 1.00 76.00 260 LEU A C 1
ATOM 2023 O O . LEU A 1 260 ? 19.642 -2.297 -5.446 1.00 76.00 260 LEU A O 1
ATOM 2027 N N . VAL A 1 261 ? 18.439 -1.507 -7.172 1.00 75.62 261 VAL A N 1
ATOM 2028 C CA . VAL A 1 261 ? 17.872 -2.790 -7.569 1.00 75.62 261 VAL A CA 1
ATOM 2029 C C . VAL A 1 261 ? 18.148 -3.088 -9.016 1.00 75.62 261 VAL A C 1
ATOM 2031 O O . VAL A 1 261 ? 18.011 -2.252 -9.909 1.00 75.62 261 VAL A O 1
ATOM 2034 N N . ILE A 1 262 ? 18.500 -4.344 -9.231 1.00 72.31 262 ILE A N 1
ATOM 2035 C CA . ILE A 1 262 ? 18.683 -4.925 -10.540 1.00 72.31 262 ILE A CA 1
ATOM 2036 C C . ILE A 1 262 ? 17.736 -6.118 -10.616 1.00 72.31 262 ILE A C 1
ATOM 2038 O O . ILE A 1 262 ? 17.942 -7.143 -9.965 1.00 72.31 262 ILE A O 1
ATOM 2042 N N . TYR A 1 263 ? 16.699 -5.981 -11.433 1.00 67.12 263 TYR A N 1
ATOM 2043 C CA . TYR A 1 263 ? 15.926 -7.115 -11.908 1.00 67.12 263 TYR A CA 1
ATOM 2044 C C . TYR A 1 263 ? 16.504 -7.547 -13.237 1.00 67.12 263 TYR A C 1
ATOM 2046 O O . TYR A 1 263 ? 16.581 -6.761 -14.184 1.00 67.12 263 TYR A O 1
ATOM 2054 N N . ALA A 1 264 ? 16.838 -8.822 -13.351 1.00 63.06 264 ALA A N 1
ATOM 2055 C CA . ALA A 1 264 ? 17.053 -9.392 -14.660 1.00 63.06 264 ALA A CA 1
ATOM 2056 C C . ALA A 1 264 ? 16.300 -10.712 -14.792 1.00 63.06 264 ALA A C 1
ATOM 2058 O O . ALA A 1 264 ? 16.372 -11.622 -13.970 1.00 63.06 264 ALA A O 1
ATOM 2059 N N . SER A 1 265 ? 15.506 -10.759 -15.854 1.00 57.31 265 SER A N 1
ATOM 2060 C CA . SER A 1 265 ? 14.819 -11.952 -16.314 1.00 57.31 265 SER A CA 1
ATOM 2061 C C . SER A 1 265 ? 15.697 -12.591 -17.380 1.00 57.31 265 SER A C 1
ATOM 2063 O O . SER A 1 265 ? 16.084 -11.919 -18.332 1.00 57.31 265 SE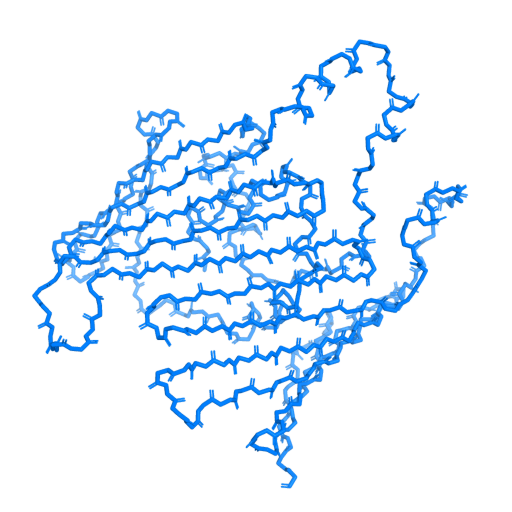R A O 1
ATOM 2065 N N . SER A 1 266 ? 16.037 -13.865 -17.228 1.00 56.00 266 SER A N 1
ATOM 2066 C CA . SER A 1 266 ? 16.529 -14.710 -18.313 1.00 56.00 266 SER A CA 1
ATOM 2067 C C . SER A 1 266 ? 15.373 -15.571 -18.832 1.00 56.00 266 SER A C 1
ATOM 2069 O O . SER A 1 266 ? 14.344 -15.708 -18.174 1.00 56.00 266 SER A O 1
ATOM 2071 N N . ALA A 1 267 ? 15.524 -16.187 -20.006 1.00 51.59 267 ALA A N 1
ATOM 2072 C CA . ALA A 1 267 ? 14.476 -17.021 -20.605 1.00 51.59 267 ALA A CA 1
ATOM 2073 C C . ALA A 1 267 ? 14.030 -18.217 -19.729 1.00 51.59 267 ALA A C 1
ATOM 2075 O O . ALA A 1 267 ? 13.027 -18.852 -20.046 1.00 51.59 267 ALA A O 1
ATOM 2076 N N . ILE A 1 268 ? 14.781 -18.547 -18.669 1.00 53.91 268 ILE A N 1
ATOM 2077 C CA . ILE A 1 268 ? 14.564 -19.727 -17.819 1.00 53.91 268 ILE A CA 1
ATOM 2078 C C . ILE A 1 268 ? 14.531 -19.362 -16.321 1.00 53.91 268 ILE A C 1
ATOM 2080 O O . ILE A 1 268 ? 13.897 -20.071 -15.546 1.00 53.91 268 ILE A O 1
ATOM 2084 N N . THR A 1 269 ? 15.166 -18.263 -15.902 1.00 59.75 269 THR A N 1
ATOM 2085 C CA . THR A 1 269 ? 15.292 -17.867 -14.487 1.00 59.75 269 THR A CA 1
ATOM 2086 C C . THR A 1 269 ? 15.100 -16.367 -14.299 1.00 59.75 269 THR A C 1
ATOM 2088 O O . THR A 1 269 ? 15.651 -15.571 -15.062 1.00 59.75 269 THR A O 1
ATOM 2091 N N . HIS A 1 270 ? 14.359 -15.967 -13.265 1.00 68.06 270 HIS A N 1
ATOM 2092 C CA . HIS A 1 270 ? 14.280 -14.573 -12.830 1.00 68.06 270 HIS A CA 1
ATOM 2093 C C . HIS A 1 270 ? 15.126 -14.397 -11.584 1.00 68.06 270 HIS A C 1
ATOM 2095 O O . HIS A 1 270 ? 14.982 -15.144 -10.619 1.00 68.06 270 HIS A O 1
ATOM 2101 N N . PHE A 1 271 ? 15.981 -13.383 -11.599 1.00 71.81 271 PHE A N 1
ATOM 2102 C CA . PHE A 1 271 ? 16.760 -13.007 -10.436 1.00 71.81 271 PHE A CA 1
ATOM 2103 C C . PHE A 1 271 ? 16.493 -11.553 -10.065 1.00 71.81 271 PHE A C 1
ATOM 2105 O O . PHE A 1 271 ? 16.434 -10.651 -10.907 1.00 71.81 271 PHE A O 1
ATOM 2112 N N . HIS A 1 272 ? 16.324 -11.354 -8.765 1.00 75.56 272 HIS A N 1
ATOM 2113 C CA . HIS A 1 272 ? 16.170 -10.066 -8.123 1.00 75.56 272 HIS A CA 1
ATOM 2114 C C . HIS A 1 272 ? 17.376 -9.841 -7.221 1.00 75.56 272 HIS A C 1
ATOM 2116 O O . HIS A 1 272 ? 17.585 -10.580 -6.257 1.00 75.56 272 HIS A O 1
ATOM 2122 N N . ILE A 1 273 ? 18.171 -8.828 -7.557 1.00 80.56 273 ILE A N 1
ATOM 2123 C CA . ILE A 1 273 ? 19.281 -8.366 -6.732 1.00 80.56 273 ILE A CA 1
ATOM 2124 C C . ILE A 1 273 ? 18.900 -7.006 -6.168 1.00 80.56 273 ILE A C 1
ATOM 2126 O O . ILE A 1 273 ? 18.646 -6.071 -6.929 1.00 80.56 273 ILE A O 1
ATOM 2130 N N . SER A 1 274 ? 18.905 -6.890 -4.845 1.00 80.62 274 SER A N 1
ATOM 2131 C CA . SER A 1 274 ? 18.705 -5.624 -4.151 1.00 80.62 274 SER A CA 1
ATOM 2132 C C . SER A 1 274 ? 19.928 -5.294 -3.303 1.00 80.62 274 SER A C 1
ATOM 2134 O O . SER A 1 274 ? 20.471 -6.153 -2.612 1.00 80.62 274 SER A O 1
ATOM 2136 N N . ILE A 1 275 ? 20.402 -4.054 -3.397 1.00 82.25 275 ILE A N 1
ATOM 2137 C CA . ILE A 1 275 ? 21.557 -3.538 -2.661 1.00 82.25 275 ILE A CA 1
ATOM 2138 C C . ILE A 1 275 ? 21.099 -2.297 -1.899 1.00 82.25 275 ILE A C 1
ATOM 2140 O O . ILE A 1 275 ? 20.649 -1.317 -2.492 1.00 82.25 275 ILE A O 1
ATOM 2144 N N . HIS A 1 276 ? 21.234 -2.343 -0.580 1.00 83.12 276 HIS A N 1
ATOM 2145 C CA . HIS A 1 276 ? 20.859 -1.295 0.356 1.00 83.12 276 HIS A CA 1
ATOM 2146 C C . HIS A 1 276 ? 22.112 -0.706 0.989 1.00 83.12 276 HIS A C 1
ATOM 2148 O O . HIS A 1 276 ? 22.902 -1.431 1.590 1.00 83.12 276 HIS A O 1
ATOM 2154 N N . ALA A 1 277 ? 22.277 0.607 0.886 1.00 82.38 277 ALA A N 1
ATOM 2155 C CA . ALA A 1 277 ? 23.352 1.330 1.543 1.00 82.38 277 ALA A CA 1
ATOM 2156 C C . ALA A 1 277 ? 22.777 2.248 2.625 1.00 82.38 277 ALA A C 1
ATOM 2158 O O . ALA A 1 277 ? 21.841 3.017 2.376 1.00 82.38 277 ALA A O 1
ATOM 2159 N N . TYR A 1 278 ? 23.389 2.192 3.807 1.00 83.56 278 TYR A N 1
ATOM 2160 C CA . TYR A 1 278 ? 23.012 2.947 4.996 1.00 83.56 278 TYR A CA 1
ATOM 2161 C C . TYR A 1 278 ? 24.180 3.845 5.441 1.00 83.56 278 TYR A C 1
ATOM 2163 O O . TYR A 1 278 ? 24.884 3.500 6.390 1.00 83.56 278 TYR A O 1
ATOM 2171 N N . PRO A 1 279 ? 24.412 5.004 4.793 1.00 79.38 279 PRO A N 1
ATOM 2172 C CA . PRO A 1 279 ? 25.590 5.836 5.057 1.00 79.38 279 PRO A CA 1
ATOM 2173 C C . PRO A 1 279 ? 25.684 6.368 6.491 1.00 79.38 279 PRO A C 1
ATOM 2175 O O . PRO A 1 279 ? 26.766 6.678 6.959 1.00 79.38 279 PRO A O 1
ATOM 2178 N N . HIS A 1 280 ? 24.561 6.500 7.202 1.00 78.56 280 HIS A N 1
ATOM 2179 C CA . HIS A 1 280 ? 24.567 6.974 8.591 1.00 78.56 280 HIS A CA 1
ATOM 2180 C C . HIS A 1 280 ? 25.138 5.930 9.574 1.00 78.56 280 HIS A C 1
ATOM 2182 O O . HIS A 1 280 ? 25.551 6.278 10.677 1.00 78.56 280 HIS A O 1
ATOM 2188 N N . ILE A 1 281 ? 25.123 4.647 9.208 1.00 82.38 281 ILE A N 1
ATOM 2189 C CA . ILE A 1 281 ? 25.582 3.533 10.055 1.00 82.38 281 ILE A CA 1
ATOM 2190 C C . ILE A 1 281 ? 26.644 2.674 9.350 1.00 82.38 281 ILE A C 1
ATOM 2192 O O . ILE A 1 281 ? 26.862 1.537 9.755 1.00 82.38 281 ILE A O 1
ATOM 2196 N N . ASP A 1 282 ? 27.251 3.186 8.272 1.00 82.25 282 ASP A N 1
ATOM 2197 C CA . ASP A 1 282 ? 28.299 2.529 7.472 1.00 82.25 282 ASP A CA 1
ATOM 2198 C C . ASP A 1 282 ? 28.013 1.054 7.119 1.00 82.25 282 ASP A C 1
ATOM 2200 O O . ASP A 1 282 ? 28.903 0.209 7.065 1.00 82.25 282 ASP A O 1
ATOM 2204 N N . THR A 1 283 ? 26.741 0.731 6.862 1.00 82.50 283 THR A N 1
ATOM 2205 C CA . THR A 1 283 ? 26.295 -0.644 6.587 1.00 82.50 283 THR A CA 1
ATOM 2206 C C . THR A 1 283 ? 25.847 -0.791 5.136 1.00 82.50 283 THR A C 1
ATOM 2208 O O . THR A 1 283 ? 25.135 0.070 4.605 1.00 82.50 283 THR A O 1
ATOM 2211 N N . VAL A 1 284 ? 26.229 -1.898 4.491 1.00 82.50 284 VAL A N 1
ATOM 2212 C CA . VAL A 1 284 ? 25.737 -2.278 3.160 1.00 82.50 284 VAL A CA 1
ATOM 2213 C C . VAL A 1 284 ? 25.163 -3.689 3.207 1.00 82.50 284 VAL A C 1
ATOM 2215 O O . VAL A 1 284 ? 25.872 -4.660 3.471 1.00 82.50 284 VAL A O 1
ATOM 2218 N N . ASN A 1 285 ? 23.878 -3.798 2.880 1.00 82.81 285 ASN A N 1
ATOM 2219 C CA . ASN A 1 285 ? 23.163 -5.066 2.798 1.00 82.81 285 ASN A CA 1
ATOM 2220 C C . ASN A 1 285 ? 22.865 -5.401 1.345 1.00 82.81 285 ASN A C 1
ATOM 2222 O O . ASN A 1 285 ? 22.520 -4.524 0.553 1.00 82.81 285 ASN A O 1
ATOM 2226 N N . TRP A 1 286 ? 22.949 -6.678 0.991 1.00 81.00 286 TRP A N 1
ATOM 2227 C CA . TRP A 1 286 ? 22.503 -7.143 -0.313 1.00 81.00 286 TRP A CA 1
ATOM 2228 C C . TRP A 1 286 ? 21.691 -8.424 -0.188 1.00 81.00 286 TRP A C 1
ATOM 2230 O O . TRP A 1 286 ? 21.899 -9.252 0.703 1.00 81.00 286 TRP A O 1
ATOM 2240 N N . LEU A 1 287 ? 20.749 -8.571 -1.108 1.00 80.31 287 LEU A N 1
ATOM 2241 C CA . LEU A 1 287 ? 19.867 -9.714 -1.199 1.00 80.31 287 LEU A CA 1
ATOM 2242 C C . LEU A 1 287 ? 19.839 -10.205 -2.640 1.00 80.31 287 LEU A C 1
ATOM 2244 O O . LEU A 1 287 ? 19.670 -9.420 -3.572 1.00 80.31 287 LEU A O 1
ATOM 2248 N N . LEU A 1 288 ? 19.955 -11.520 -2.800 1.00 79.56 288 LEU A N 1
ATOM 2249 C CA . LEU A 1 288 ? 19.688 -12.210 -4.053 1.00 79.56 288 LEU A CA 1
ATOM 2250 C C . LEU A 1 288 ? 18.513 -13.169 -3.850 1.00 79.56 288 LEU A C 1
ATOM 2252 O O . LEU A 1 288 ? 18.580 -14.084 -3.022 1.00 79.56 288 LEU A O 1
ATOM 2256 N N . VAL A 1 289 ? 17.459 -12.969 -4.636 1.00 72.06 289 VAL A N 1
ATOM 2257 C CA . VAL A 1 289 ? 16.306 -13.870 -4.734 1.00 72.06 289 VAL A CA 1
ATOM 2258 C C . VAL A 1 289 ? 16.257 -14.433 -6.152 1.00 72.06 289 VAL A C 1
ATOM 2260 O O . VAL A 1 289 ? 16.283 -13.672 -7.117 1.00 72.06 289 VAL A O 1
ATOM 2263 N N . ASP A 1 290 ? 16.190 -15.755 -6.270 1.00 69.00 290 ASP A N 1
ATOM 2264 C CA . ASP A 1 290 ? 16.032 -16.487 -7.531 1.00 69.00 290 ASP A CA 1
ATOM 2265 C C . ASP A 1 290 ? 14.764 -17.348 -7.432 1.00 69.00 290 ASP A C 1
ATOM 2267 O O . ASP A 1 290 ? 14.440 -17.860 -6.360 1.00 69.00 290 ASP A O 1
ATOM 2271 N N . ASP A 1 291 ? 14.057 -17.527 -8.543 1.00 63.09 291 ASP A N 1
ATOM 2272 C CA . ASP A 1 291 ? 12.891 -18.413 -8.639 1.00 63.09 291 ASP A CA 1
ATOM 2273 C C . ASP A 1 291 ? 13.244 -19.891 -8.369 1.00 63.09 291 ASP A C 1
ATOM 2275 O O . ASP A 1 291 ? 12.365 -20.686 -8.030 1.00 63.09 291 ASP A O 1
ATOM 2279 N N . VAL A 1 292 ? 14.518 -20.277 -8.530 1.00 55.81 292 VAL A N 1
ATOM 2280 C CA . VAL A 1 292 ? 14.984 -21.675 -8.424 1.00 55.81 292 VAL A CA 1
ATOM 2281 C C . VAL A 1 292 ? 15.698 -21.983 -7.098 1.00 55.81 292 VAL A C 1
ATOM 2283 O O . VAL A 1 292 ? 15.709 -23.135 -6.661 1.00 55.81 292 VAL A O 1
ATOM 2286 N N . PHE A 1 293 ? 16.275 -20.982 -6.427 1.00 48.69 293 PHE A N 1
ATOM 2287 C CA . PHE A 1 293 ? 17.076 -21.164 -5.209 1.00 48.69 293 PHE A CA 1
ATOM 2288 C C . PHE A 1 293 ? 16.524 -20.369 -4.021 1.00 48.69 293 PHE A C 1
ATOM 2290 O O . PHE A 1 293 ? 16.058 -19.245 -4.165 1.00 48.69 293 PHE A O 1
ATOM 2297 N N . SER A 1 294 ? 16.632 -20.943 -2.816 1.00 51.91 294 SER A N 1
ATOM 2298 C CA . SER A 1 294 ? 16.314 -20.254 -1.559 1.00 51.91 294 SER A CA 1
ATOM 2299 C C . SER A 1 294 ? 17.049 -18.905 -1.444 1.00 51.91 294 SER A C 1
ATOM 2301 O O . SER A 1 294 ? 18.214 -18.823 -1.850 1.00 51.91 294 SER A O 1
ATOM 2303 N N . PRO A 1 295 ? 16.407 -17.870 -0.867 1.00 53.88 295 PRO A N 1
ATOM 2304 C CA . PRO A 1 295 ? 16.987 -16.534 -0.751 1.00 53.88 295 PRO A CA 1
ATOM 2305 C C . PRO A 1 295 ? 18.319 -16.571 0.008 1.00 53.88 295 PRO A C 1
ATOM 2307 O O . PRO A 1 295 ? 18.442 -17.246 1.032 1.00 53.88 295 PRO A O 1
ATOM 2310 N N . ARG A 1 296 ? 19.324 -15.843 -0.495 1.00 56.97 296 ARG A N 1
ATOM 2311 C CA . ARG A 1 296 ? 20.626 -15.679 0.170 1.00 56.97 296 ARG A CA 1
ATOM 2312 C C . ARG A 1 296 ? 20.776 -14.235 0.643 1.00 56.97 296 ARG A C 1
ATOM 2314 O O . ARG A 1 296 ? 20.671 -13.313 -0.162 1.00 56.97 296 ARG A O 1
ATOM 2321 N N . VAL A 1 297 ? 21.033 -14.070 1.939 1.00 57.19 297 VAL A N 1
ATOM 2322 C CA . VAL A 1 297 ? 21.297 -12.784 2.602 1.00 57.19 297 VAL A CA 1
ATOM 2323 C C . VAL A 1 297 ? 22.745 -12.790 3.079 1.00 57.19 297 VAL A C 1
ATOM 2325 O O . VAL A 1 297 ? 23.175 -13.772 3.686 1.00 57.19 297 VAL A O 1
ATOM 2328 N N . ALA A 1 298 ? 23.491 -11.716 2.828 1.00 58.41 298 ALA A N 1
ATOM 2329 C CA . ALA A 1 298 ? 24.757 -11.475 3.512 1.00 58.41 298 ALA A CA 1
ATOM 2330 C C . ALA A 1 298 ? 24.906 -9.987 3.852 1.00 58.41 298 ALA A C 1
ATOM 2332 O O . ALA A 1 298 ? 24.567 -9.112 3.056 1.00 58.41 298 ALA A O 1
ATOM 2333 N N . GLU A 1 299 ? 25.425 -9.728 5.047 1.00 46.44 299 GLU A N 1
ATOM 2334 C CA . GLU A 1 299 ? 25.681 -8.402 5.603 1.00 46.44 299 GLU A CA 1
ATOM 2335 C C . GLU A 1 299 ? 27.197 -8.190 5.640 1.00 46.44 299 GLU A C 1
ATOM 2337 O O . GLU A 1 299 ? 27.938 -9.050 6.125 1.00 46.44 299 GLU A O 1
ATOM 2342 N N . PHE A 1 300 ? 27.667 -7.076 5.081 1.00 44.34 300 PHE A N 1
ATOM 2343 C CA . PHE A 1 300 ? 29.063 -6.661 5.184 1.00 44.34 300 PHE A CA 1
ATOM 2344 C C . PHE A 1 300 ? 29.115 -5.347 5.966 1.00 44.34 300 PHE A C 1
ATOM 2346 O O . PHE A 1 300 ? 28.580 -4.332 5.519 1.00 44.34 300 PHE A O 1
ATOM 2353 N N . GLY A 1 301 ? 29.772 -5.371 7.127 1.00 35.81 301 GLY A N 1
ATOM 2354 C CA . GLY A 1 301 ? 30.247 -4.155 7.783 1.00 35.81 301 GLY A CA 1
ATOM 2355 C C . GLY A 1 301 ? 31.520 -3.684 7.086 1.00 35.81 301 GLY A C 1
ATOM 2356 O O . GLY A 1 301 ? 32.396 -4.510 6.808 1.00 35.81 301 GLY A O 1
ATOM 2357 N N . ILE A 1 302 ? 31.591 -2.393 6.761 1.00 43.16 302 ILE A N 1
ATOM 2358 C CA . ILE A 1 302 ? 32.833 -1.752 6.308 1.00 43.16 302 ILE A CA 1
ATOM 2359 C C . ILE A 1 302 ? 33.670 -1.386 7.534 1.00 43.16 302 ILE A C 1
ATOM 2361 O O . ILE A 1 302 ? 33.082 -0.893 8.521 1.00 43.16 302 ILE A O 1
#

InterPro domains:
  IPR027539 Mitochondrial distribution and morphology protein 10 [PF12519] (1-249)
  IPR027539 Mitochondrial distribution and morphology protein 10 [PTHR28035] (1-256)

Foldseek 3Di:
DDDLVVLVVVLLCVVLVPQPLQFPVNLCLQVCLQPVDDDDPWDKDWDKDAPDPFKIKIWIDTPPPDIKIKIKGKDWPDPSVVPDSDPVPDDVPSVRRHHDDRDQQAAQDDLVVCPPPDPVVNVVVVVVQVVWTKMWMWMWMDDPQIKIWIWIWTDPDSFKIKIKIKIATNDDPPDPLFDRMKIKIKMWGHRSQKIKIWIAIPRQRKTKIKIKGKDDDRNVVCVVDPDDPPDPPFDWIKMWMWMWMDGPNDPPDTWIKTKIWIWTDDPVKTKIKIWIAGVVQQWIWIWIDIPVDDIDTDIDRD

Radius of gyration: 21.61 Å; chains: 1; bounding box: 57×40×62 Å

Secondary structure (DSSP, 8-state):
---HHHHHHHHHHHHTT--TTSSTGGGGHHHHHHH-----SS-EEEEEEEEETTEEEEEEEETTS-EEEEEEEEEESS--TTS--SGGGS-HHHHS----PPPPPPPP--TTGGGGS-HHHHHHHHHHHHS--EEEEEEEEESSSEEEEEEEEEEEETTEEEEEEEEEEES--SSTTS-SEEEEEEEEEE-SSEEEEEEEETTTTEEEEEEEEEESS-HHHHTTS---TT-----EEEEEEEEEEE-TTSTT-EEEEEEEEEEEE-SS-EEEEEEEEETTTTEEEEEEEESSS--EEEEEE-